Protein AF-A0A0W1AWS8-F1 (afdb_monomer)

Foldseek 3Di:
DVVVVVVVVVVVVVVVVDDPPPDDPQDPVQDADPPKDWPPPDDDPDIDIDFDWDDDFDDDWDWDWDDDPDQWIKIDGVPDIDIAGWDDDDPPTKGAKDKDKDKDQQLVGTDQWIATPRRRIDGPVRDPFDFDADFADDDDPQWAAPDPPDGWDDDTRHRITIGITIDMDDPVVVVVPVPDDDD

Structure (mmCIF, N/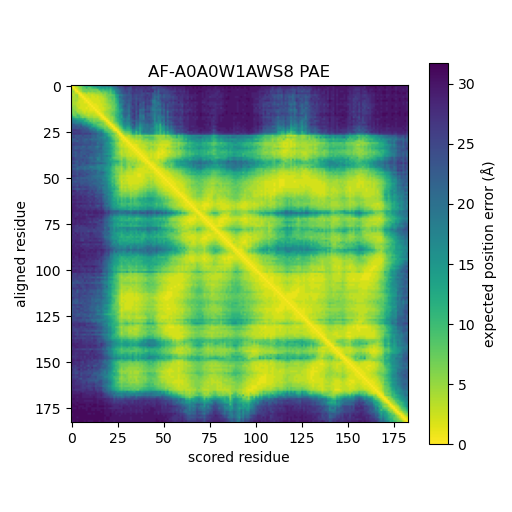CA/C/O backbone):
data_AF-A0A0W1AWS8-F1
#
_entry.id   AF-A0A0W1AWS8-F1
#
loop_
_atom_site.group_PDB
_atom_site.id
_atom_site.type_symbol
_atom_site.label_atom_id
_atom_site.label_alt_id
_atom_site.label_comp_id
_atom_site.label_asy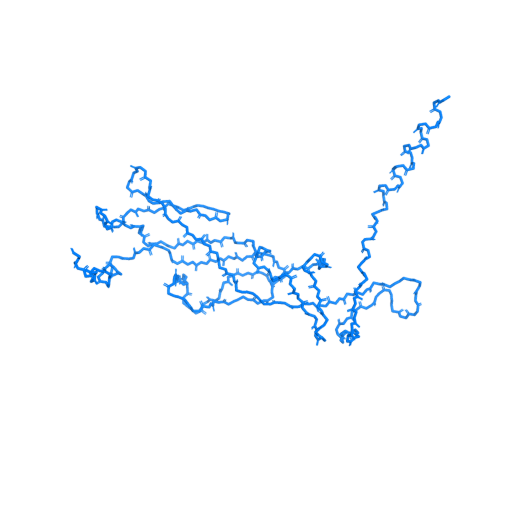m_id
_atom_site.label_entity_id
_atom_site.label_seq_id
_atom_site.pdbx_PDB_ins_code
_atom_site.Cartn_x
_atom_site.Cartn_y
_atom_site.Cartn_z
_atom_site.occupancy
_atom_site.B_iso_or_equiv
_atom_site.auth_seq_id
_atom_site.auth_comp_id
_atom_site.auth_asym_id
_atom_site.auth_atom_id
_atom_site.pdbx_PDB_model_num
ATOM 1 N N . MET A 1 1 ? 20.868 17.040 52.371 1.00 54.91 1 MET A N 1
ATOM 2 C CA . MET A 1 1 ? 20.421 17.297 50.980 1.00 54.91 1 MET A CA 1
ATOM 3 C C . MET A 1 1 ? 20.465 16.068 50.051 1.00 54.91 1 MET A C 1
ATOM 5 O O . MET A 1 1 ? 19.688 16.025 49.113 1.00 54.91 1 MET A O 1
ATOM 9 N N . LYS A 1 2 ? 21.266 15.017 50.320 1.00 55.66 2 LYS A N 1
ATOM 10 C CA . LYS A 1 2 ? 21.398 13.817 49.451 1.00 55.66 2 LYS A CA 1
ATOM 11 C C . LYS A 1 2 ? 20.174 12.877 49.355 1.00 55.66 2 LYS A C 1
ATOM 13 O O . LYS A 1 2 ? 20.070 12.130 48.392 1.00 55.66 2 LYS A O 1
ATOM 18 N N . LYS A 1 3 ? 19.251 12.898 50.328 1.00 56.84 3 LYS A N 1
ATOM 19 C CA . LYS A 1 3 ? 18.100 11.966 50.379 1.00 56.84 3 LYS A CA 1
ATOM 20 C C . LYS A 1 3 ? 16.963 12.323 49.410 1.00 56.84 3 LYS A C 1
ATOM 22 O O . LYS A 1 3 ? 16.175 11.455 49.069 1.00 56.84 3 LYS A O 1
ATOM 27 N N . TRP A 1 4 ? 16.906 13.569 48.940 1.00 61.69 4 TRP A N 1
ATOM 28 C CA . TRP A 1 4 ? 15.856 14.024 48.022 1.00 61.69 4 TRP A CA 1
ATOM 29 C C . TRP A 1 4 ? 16.082 13.549 46.580 1.00 61.69 4 TRP A C 1
ATOM 31 O O . TRP A 1 4 ? 15.122 13.215 45.895 1.00 61.69 4 TRP A O 1
ATOM 41 N N . GLY A 1 5 ? 17.341 13.430 46.140 1.00 70.94 5 GLY A N 1
ATOM 42 C CA . GLY A 1 5 ? 17.661 12.960 44.786 1.00 70.94 5 GLY A CA 1
ATOM 43 C C . GLY A 1 5 ? 17.246 11.507 44.532 1.00 70.94 5 GLY A C 1
ATOM 44 O O . GLY A 1 5 ? 16.784 11.185 43.444 1.00 70.94 5 GLY A O 1
ATOM 45 N N . ILE A 1 6 ? 17.338 10.647 45.553 1.00 75.50 6 ILE A N 1
ATOM 46 C CA . ILE A 1 6 ? 16.939 9.234 45.450 1.00 75.50 6 ILE A CA 1
ATOM 47 C C . ILE A 1 6 ? 15.412 9.110 45.330 1.00 75.50 6 ILE A C 1
ATOM 49 O O . ILE A 1 6 ? 14.931 8.335 44.508 1.00 75.50 6 ILE A O 1
ATOM 53 N N . SER A 1 7 ? 14.647 9.913 46.081 1.00 75.56 7 SER A N 1
ATOM 54 C CA . SER A 1 7 ? 13.183 9.954 45.954 1.00 75.56 7 SER A CA 1
ATOM 55 C C . SER A 1 7 ? 12.733 10.447 44.578 1.00 75.56 7 SER A C 1
ATOM 57 O O . SER A 1 7 ? 11.828 9.857 43.999 1.00 75.56 7 SER A O 1
ATOM 59 N N . PHE A 1 8 ? 13.381 11.476 44.022 1.00 77.88 8 PHE A N 1
ATOM 60 C CA . PHE A 1 8 ? 13.066 11.951 42.670 1.00 77.88 8 PHE A CA 1
ATOM 61 C C . PHE A 1 8 ? 13.372 10.902 41.595 1.00 77.88 8 PHE A C 1
ATOM 63 O O . PHE A 1 8 ? 12.571 10.717 40.681 1.00 77.88 8 PHE A O 1
ATOM 70 N N . LEU A 1 9 ? 14.487 10.176 41.730 1.00 80.06 9 LEU A N 1
ATOM 71 C CA . LEU A 1 9 ? 14.857 9.114 40.794 1.00 80.06 9 LEU A CA 1
ATOM 72 C C . LEU A 1 9 ? 13.867 7.937 40.843 1.00 80.06 9 LEU A C 1
ATOM 74 O O . LEU A 1 9 ? 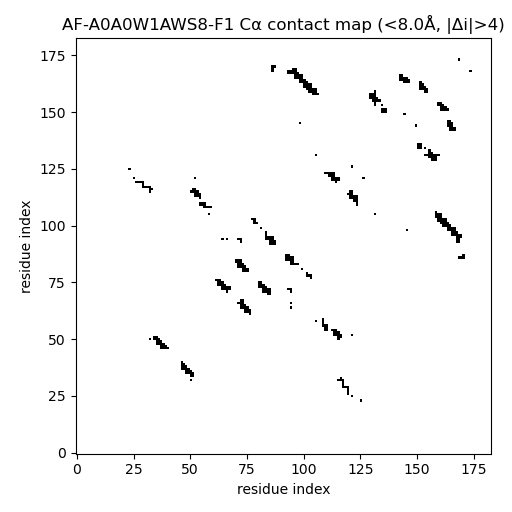13.481 7.422 39.800 1.00 80.06 9 LEU A O 1
ATOM 78 N N . LEU A 1 10 ? 13.412 7.551 42.0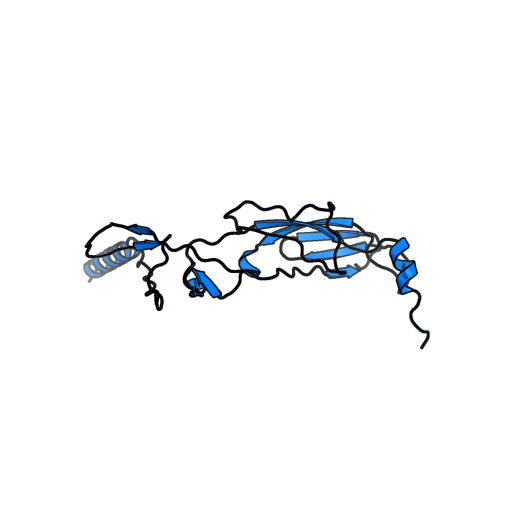40 1.00 78.25 10 LEU A N 1
ATOM 79 C CA . LEU A 1 10 ? 12.397 6.507 42.226 1.00 78.25 10 LEU A CA 1
ATOM 80 C C . LEU A 1 10 ? 11.036 6.903 41.645 1.00 78.25 10 LEU A C 1
ATOM 82 O O . LEU A 1 10 ? 10.389 6.074 41.012 1.00 78.25 10 LEU A O 1
ATOM 86 N N . ILE A 1 11 ? 10.617 8.161 41.809 1.00 79.00 11 ILE A N 1
ATOM 87 C CA . ILE A 1 11 ? 9.366 8.671 41.227 1.00 79.00 11 ILE A CA 1
ATOM 88 C C . ILE A 1 11 ? 9.453 8.699 39.696 1.00 79.00 11 ILE A C 1
ATOM 90 O O . ILE A 1 11 ? 8.525 8.249 39.030 1.00 79.00 11 ILE A O 1
ATOM 94 N N . ALA A 1 12 ? 10.572 9.160 39.131 1.00 76.75 12 ALA A N 1
ATOM 95 C CA . ALA A 1 12 ? 10.780 9.165 37.683 1.00 76.75 12 ALA A CA 1
ATOM 96 C C . ALA A 1 12 ? 10.764 7.744 37.091 1.00 76.75 12 ALA A C 1
ATOM 98 O O . ALA A 1 12 ? 10.164 7.525 36.039 1.00 76.75 12 ALA A O 1
ATOM 99 N N . LEU A 1 13 ? 11.356 6.768 37.793 1.00 76.00 13 LEU A N 1
ATOM 100 C CA . LEU A 1 13 ? 11.313 5.363 37.382 1.00 76.00 13 LEU A CA 1
ATOM 101 C C . LEU A 1 13 ? 9.889 4.796 37.432 1.00 76.00 13 LEU A C 1
ATOM 103 O O . LEU A 1 13 ? 9.501 4.046 36.542 1.00 76.00 13 LEU A O 1
ATOM 107 N N . LEU A 1 14 ? 9.105 5.175 38.448 1.00 72.38 14 LEU A N 1
ATOM 108 C CA . LEU A 1 14 ? 7.716 4.740 38.581 1.00 72.38 14 LEU A CA 1
ATOM 109 C C . LEU A 1 14 ? 6.862 5.274 37.422 1.00 72.38 14 LEU A C 1
ATOM 111 O O . LEU A 1 14 ? 6.110 4.519 36.820 1.00 72.38 14 LEU A O 1
ATOM 115 N N . VAL A 1 15 ? 7.024 6.551 37.061 1.00 65.88 15 VAL A N 1
ATOM 116 C CA . VAL A 1 15 ? 6.294 7.176 35.943 1.00 65.88 15 VAL A CA 1
ATOM 117 C C . VAL A 1 15 ? 6.700 6.570 34.593 1.00 65.88 15 VAL A C 1
ATOM 119 O O . VAL A 1 15 ? 5.850 6.406 33.726 1.00 65.88 15 VAL A O 1
ATOM 122 N N . ALA A 1 16 ? 7.963 6.165 34.419 1.00 66.94 16 ALA A N 1
ATOM 123 C CA . ALA A 1 16 ? 8.430 5.513 33.192 1.00 66.94 16 ALA A CA 1
ATOM 124 C C . ALA A 1 16 ? 7.858 4.095 32.984 1.00 66.94 16 ALA A C 1
ATOM 126 O O . ALA A 1 16 ? 7.805 3.624 31.849 1.00 66.94 16 ALA A O 1
ATOM 127 N N . GLN A 1 17 ? 7.431 3.409 34.053 1.00 71.06 17 GLN A N 1
ATOM 128 C CA . GLN A 1 17 ? 6.851 2.060 33.964 1.00 71.06 17 GLN A CA 1
ATOM 129 C C . GLN A 1 17 ? 5.340 2.041 33.722 1.00 71.06 17 GLN A C 1
ATOM 131 O O . GLN A 1 17 ? 4.803 0.998 33.348 1.00 71.06 17 GLN A O 1
ATOM 136 N N . PHE A 1 18 ? 4.655 3.174 33.884 1.00 60.81 18 PHE A N 1
ATOM 137 C CA . PHE A 1 18 ? 3.249 3.312 33.522 1.00 60.81 18 PHE A CA 1
ATOM 138 C C . PHE A 1 18 ? 3.153 4.102 32.216 1.00 60.81 18 PHE A C 1
ATOM 140 O O . PHE A 1 18 ? 3.110 5.333 32.265 1.00 60.81 18 PHE A O 1
ATOM 147 N N . PRO A 1 19 ? 3.131 3.441 31.039 1.00 57.25 19 PRO A N 1
ATOM 148 C CA . PRO A 1 19 ? 2.859 4.144 29.795 1.00 57.25 19 PRO A CA 1
ATOM 149 C C . PRO A 1 19 ? 1.537 4.888 29.964 1.00 57.25 19 PRO A C 1
ATOM 151 O O . PRO A 1 19 ? 0.510 4.286 30.284 1.00 57.25 19 PRO A O 1
ATOM 154 N N . VAL A 1 20 ? 1.580 6.211 29.812 1.00 52.34 20 VAL A N 1
ATOM 155 C CA . VAL A 1 20 ? 0.383 7.044 29.860 1.00 52.34 20 VAL A CA 1
ATOM 156 C C . VAL A 1 20 ? -0.506 6.555 28.725 1.00 52.34 20 VAL A C 1
ATOM 158 O O . VAL A 1 20 ? -0.172 6.726 27.553 1.00 52.34 20 VAL A O 1
ATOM 161 N N . SER A 1 21 ? -1.589 5.858 29.063 1.00 49.50 21 SER A N 1
ATOM 162 C CA . SER A 1 21 ? -2.553 5.380 28.080 1.00 49.50 21 SER A CA 1
ATOM 163 C C . SER A 1 21 ? -3.020 6.580 27.261 1.00 49.50 21 SER A C 1
ATOM 165 O O . SER A 1 21 ? -3.609 7.508 27.812 1.00 49.50 21 SER A O 1
ATOM 167 N N . SER A 1 22 ? -2.746 6.595 25.956 1.00 47.84 22 SER A N 1
ATOM 168 C CA . SER A 1 22 ? -3.370 7.574 25.075 1.00 47.84 22 SER A CA 1
ATOM 169 C C . SER A 1 22 ? -4.858 7.232 24.985 1.00 47.84 22 SER A C 1
ATOM 171 O O . SER A 1 22 ? -5.259 6.192 24.448 1.00 47.84 22 SER A O 1
ATOM 173 N N . TYR A 1 23 ? -5.680 8.077 25.601 1.00 45.81 23 TYR A N 1
ATOM 174 C CA . TYR A 1 23 ? -7.130 8.012 25.494 1.00 45.81 23 TYR A CA 1
ATOM 175 C C . TYR A 1 23 ? -7.535 8.837 24.276 1.00 45.81 23 TYR A C 1
ATOM 177 O O . TYR A 1 23 ? -7.368 10.054 24.269 1.00 45.81 23 TYR A O 1
ATOM 185 N N . ALA A 1 24 ? -8.056 8.179 23.245 1.00 46.84 24 ALA A N 1
ATOM 186 C CA . ALA A 1 24 ? -8.805 8.865 22.203 1.00 46.84 24 ALA A CA 1
ATOM 187 C C . ALA A 1 24 ? -10.264 8.947 22.668 1.00 46.84 24 ALA A C 1
ATOM 189 O O . ALA A 1 24 ? -10.893 7.917 22.925 1.00 46.84 24 ALA A O 1
ATOM 190 N N . ILE A 1 25 ? -10.799 10.160 22.812 1.00 51.06 25 ILE A N 1
ATOM 191 C CA . ILE A 1 25 ? -12.240 10.371 22.982 1.00 51.06 25 ILE A CA 1
ATOM 192 C C . ILE A 1 25 ? -12.839 10.282 21.578 1.00 51.06 25 ILE A C 1
ATOM 194 O O . ILE A 1 25 ? -12.932 11.281 20.874 1.00 51.06 25 ILE A O 1
ATOM 198 N N . GLY A 1 26 ? -13.176 9.069 21.137 1.00 54.25 26 GLY A N 1
ATOM 199 C CA . GLY A 1 26 ? -13.838 8.876 19.848 1.00 54.25 26 GLY A CA 1
ATOM 200 C C . GLY A 1 26 ? -15.23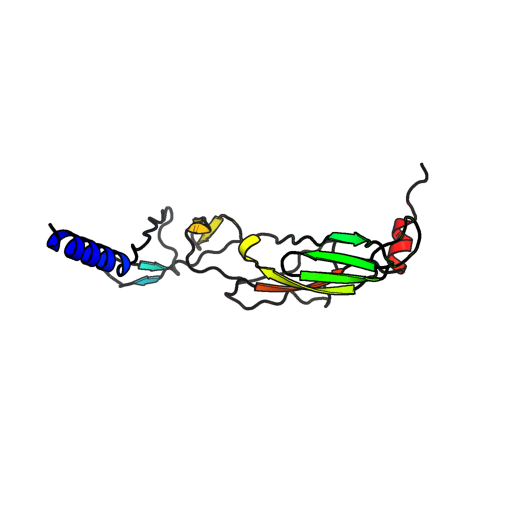2 9.505 19.867 1.00 54.25 26 GLY A C 1
ATOM 201 O O . GLY A 1 26 ? -16.057 9.163 20.719 1.00 54.25 26 GLY A O 1
ATOM 202 N N . PHE A 1 27 ? -15.508 10.422 18.940 1.00 64.88 27 PHE A N 1
ATOM 203 C CA . PHE A 1 27 ? -16.831 11.020 18.764 1.00 64.88 27 PHE A CA 1
ATOM 204 C C . PHE A 1 27 ? -17.710 10.071 17.931 1.00 64.88 27 PHE A C 1
ATOM 206 O O . PHE A 1 27 ? -17.766 10.153 16.709 1.00 64.88 27 PHE A O 1
ATOM 213 N N . PHE A 1 28 ? -18.415 9.146 18.588 1.00 76.94 28 PHE A N 1
ATOM 214 C CA . PHE A 1 28 ? -19.355 8.230 17.922 1.00 76.94 28 PHE A CA 1
ATOM 215 C C . PHE A 1 28 ? -20.699 8.913 17.666 1.00 76.94 28 PHE A C 1
ATOM 217 O O . PHE A 1 28 ? -21.703 8.601 18.311 1.00 76.94 28 PHE A O 1
ATOM 224 N N . LYS A 1 29 ? -20.722 9.867 16.732 1.00 79.00 29 LYS A N 1
ATOM 225 C CA . LYS A 1 29 ? -21.928 10.635 16.386 1.00 79.00 29 LYS A CA 1
ATOM 226 C C . LYS A 1 29 ? -23.105 9.731 15.998 1.00 79.00 29 LYS A C 1
ATOM 228 O O . LYS A 1 29 ? -24.245 10.048 16.328 1.00 79.00 29 LYS A O 1
ATOM 233 N N . TYR A 1 30 ? -22.833 8.600 15.348 1.00 82.81 30 TYR A N 1
ATOM 234 C CA . TYR A 1 30 ? -23.849 7.643 14.888 1.00 82.81 30 TYR A CA 1
ATOM 235 C C . TYR A 1 30 ? -23.961 6.399 15.796 1.00 82.81 30 TYR A C 1
ATOM 237 O O . TYR A 1 30 ? -24.596 5.392 15.458 1.00 82.81 30 TYR A O 1
ATOM 245 N N . GLY A 1 31 ? -23.373 6.472 16.994 1.00 85.25 31 GLY A N 1
ATOM 246 C CA . GLY A 1 31 ? -23.279 5.367 17.944 1.00 85.25 31 GLY A CA 1
ATOM 247 C C . GLY A 1 31 ? -22.269 4.300 17.518 1.00 85.25 31 GLY A C 1
ATOM 248 O O . GLY A 1 31 ? -21.625 4.405 16.476 1.00 85.25 31 GLY A O 1
ATOM 249 N N . TYR A 1 32 ? -22.136 3.252 18.333 1.00 87.81 32 TYR A N 1
ATOM 250 C CA . TYR A 1 32 ? -21.154 2.196 18.081 1.00 87.81 32 TYR A CA 1
ATOM 251 C C . TYR A 1 32 ? -21.542 1.322 16.887 1.00 87.81 32 TYR A C 1
ATOM 253 O O . TYR A 1 32 ? -22.727 0.980 16.751 1.00 87.81 32 TYR A O 1
ATOM 261 N N . PRO A 1 33 ? -20.580 0.950 16.032 1.00 90.44 33 PRO A N 1
ATOM 262 C CA . PRO A 1 33 ? -20.832 0.018 14.948 1.00 90.44 33 PRO A CA 1
ATOM 263 C C . PRO A 1 33 ? -21.110 -1.394 15.500 1.00 90.44 33 PRO A C 1
ATOM 265 O O . PRO A 1 33 ? -20.658 -1.730 16.598 1.00 90.44 33 PRO A O 1
ATOM 268 N N . PRO A 1 34 ? -21.894 -2.223 14.787 1.00 88.06 34 PRO A N 1
ATOM 269 C CA . PRO A 1 34 ? -22.320 -3.543 15.265 1.00 88.06 34 PRO A CA 1
ATOM 270 C C . PRO A 1 34 ? -21.161 -4.526 15.482 1.00 88.06 34 PRO A C 1
ATOM 272 O O . PRO A 1 34 ? -21.290 -5.459 16.268 1.00 88.06 34 PRO A O 1
ATOM 275 N N . ASP A 1 35 ? -20.035 -4.319 14.805 1.00 88.69 35 ASP A N 1
ATOM 276 C CA . ASP A 1 35 ? -18.811 -5.109 14.920 1.00 88.69 35 ASP A CA 1
ATOM 277 C C . ASP A 1 35 ? -17.830 -4.569 15.976 1.00 88.69 35 ASP A C 1
ATOM 279 O O . ASP A 1 35 ? -16.725 -5.093 16.129 1.00 88.69 35 ASP A O 1
ATOM 283 N N . ALA A 1 36 ? -18.222 -3.541 16.737 1.00 89.81 36 ALA A N 1
ATOM 284 C CA . ALA A 1 36 ? -17.402 -3.020 17.817 1.00 89.81 36 ALA A CA 1
ATOM 285 C C . ALA A 1 36 ? -17.286 -4.010 18.984 1.00 89.81 36 ALA A C 1
ATOM 287 O O . ALA A 1 36 ? -18.272 -4.577 19.458 1.00 89.81 36 ALA A O 1
ATOM 288 N N . VAL A 1 37 ? -16.075 -4.153 19.519 1.00 91.25 37 VAL A N 1
ATOM 289 C CA . VAL A 1 37 ? -15.796 -5.002 20.681 1.00 91.25 37 VAL A CA 1
ATOM 290 C C . VAL A 1 37 ? -15.452 -4.131 21.878 1.00 91.25 37 VAL A C 1
ATOM 292 O O . VAL A 1 37 ? -14.472 -3.388 21.855 1.00 91.25 37 VAL A O 1
ATOM 295 N N . VAL A 1 38 ? -16.240 -4.252 22.946 1.00 88.75 38 VAL A N 1
ATOM 296 C CA . VAL A 1 38 ? -16.005 -3.562 24.221 1.00 88.75 38 VAL A CA 1
ATOM 297 C C . VAL A 1 38 ? -15.397 -4.530 25.229 1.00 88.75 38 VAL A C 1
ATOM 299 O O . VAL A 1 38 ? -15.863 -5.660 25.379 1.00 88.75 38 VAL A O 1
ATOM 302 N N . THR A 1 39 ? -14.346 -4.111 25.931 1.00 90.44 39 THR A N 1
ATOM 303 C CA . THR A 1 39 ? -13.682 -4.923 26.959 1.00 90.44 39 THR A CA 1
ATOM 304 C C . 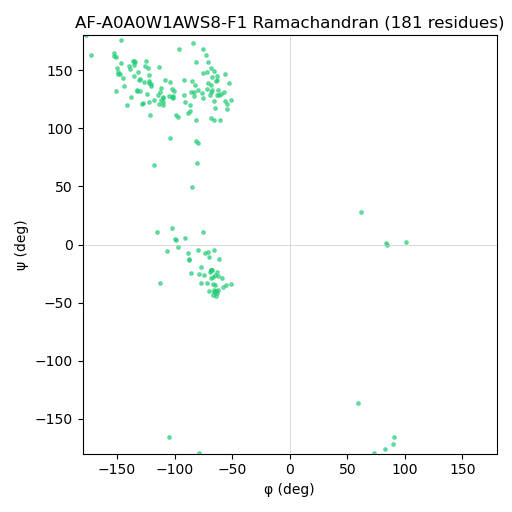THR A 1 39 ? -13.334 -4.082 28.194 1.00 90.44 39 THR A C 1
ATOM 306 O O . THR A 1 39 ? -12.648 -3.070 28.042 1.00 90.44 39 THR A O 1
ATOM 309 N N . PRO A 1 40 ? -13.732 -4.493 29.413 1.00 90.62 40 PRO A N 1
ATOM 310 C CA . PRO A 1 40 ? -14.634 -5.610 29.717 1.00 90.62 40 PRO A CA 1
ATOM 311 C C . PRO A 1 40 ? -16.090 -5.304 29.317 1.00 90.62 40 PRO A C 1
ATOM 313 O O . PRO A 1 40 ? -16.483 -4.143 29.190 1.00 90.62 40 PRO A O 1
ATOM 316 N N . GLN A 1 41 ? -16.888 -6.355 29.106 1.00 85.69 41 GLN A N 1
ATOM 317 C CA . GLN A 1 41 ? -18.327 -6.218 28.864 1.00 85.69 41 GLN A CA 1
ATOM 318 C C . GLN A 1 41 ? -19.064 -5.806 30.147 1.00 85.69 41 GLN A C 1
ATOM 320 O O . GLN A 1 41 ? -18.684 -6.210 31.245 1.00 85.69 41 GLN A O 1
ATOM 325 N N . GLY A 1 42 ? -20.151 -5.047 29.993 1.00 82.94 42 GLY A N 1
ATOM 326 C CA . GLY A 1 42 ? -20.978 -4.574 31.106 1.00 82.94 42 GLY A CA 1
ATOM 327 C C . GLY A 1 42 ? -20.435 -3.315 31.795 1.00 82.94 42 GLY A C 1
ATOM 328 O O . GLY A 1 42 ? -19.459 -2.729 31.333 1.00 82.94 42 GLY A O 1
ATOM 329 N N . PRO A 1 43 ? -21.083 -2.855 32.877 1.00 84.56 43 PRO A N 1
ATOM 330 C CA . PRO A 1 43 ? -20.662 -1.658 33.594 1.00 84.56 43 PRO A CA 1
ATOM 331 C C . PRO A 1 43 ? -19.286 -1.869 34.227 1.00 84.56 43 PRO A C 1
ATOM 333 O O . PRO A 1 43 ? -19.116 -2.717 35.101 1.00 84.56 43 PRO A O 1
ATOM 336 N N . ALA A 1 44 ? -18.306 -1.082 33.799 1.00 88.56 44 ALA A N 1
ATOM 337 C CA . ALA A 1 44 ? -16.968 -1.085 34.366 1.00 88.56 44 ALA A CA 1
ATOM 338 C C . ALA A 1 44 ? -16.456 0.354 34.498 1.00 88.56 44 ALA A C 1
ATOM 340 O O . ALA A 1 44 ? -16.828 1.199 33.683 1.00 88.56 44 ALA A O 1
ATOM 341 N N . PRO A 1 45 ? -15.579 0.648 35.477 1.00 84.94 45 PRO A N 1
ATOM 342 C CA . PRO A 1 45 ? -15.014 1.989 35.642 1.00 84.94 45 PRO A CA 1
ATOM 343 C C . PRO A 1 45 ? -14.246 2.484 34.410 1.00 84.94 45 PRO A C 1
ATOM 345 O O . PRO A 1 45 ? -14.169 3.684 34.173 1.00 84.94 45 PRO A O 1
ATOM 348 N N . MET A 1 46 ? -13.672 1.562 33.630 1.00 84.94 46 MET A N 1
ATOM 349 C CA . MET A 1 46 ? -12.970 1.854 32.386 1.00 84.94 46 MET A CA 1
ATOM 350 C C . MET A 1 46 ? -13.223 0.735 31.376 1.00 84.94 46 MET A C 1
ATOM 352 O O . MET A 1 46 ? -13.160 -0.445 31.723 1.00 84.94 46 MET A O 1
ATOM 356 N N . GLN A 1 47 ? -13.486 1.111 30.125 1.00 84.94 47 GLN A N 1
ATOM 357 C CA . GLN A 1 47 ? -13.718 0.184 29.022 1.00 84.94 47 GLN A CA 1
ATOM 358 C C . GLN A 1 47 ? -12.856 0.564 27.822 1.00 84.94 47 GLN A C 1
ATOM 360 O O . GLN A 1 47 ? -12.645 1.737 27.528 1.00 84.94 47 GLN A O 1
ATOM 365 N N . THR A 1 48 ? -12.359 -0.449 27.121 1.00 86.38 48 THR A N 1
ATOM 366 C CA . THR A 1 48 ? -11.676 -0.303 25.838 1.00 86.38 48 THR A CA 1
ATOM 367 C C . THR A 1 48 ? -12.637 -0.692 24.730 1.00 86.38 48 THR A C 1
ATOM 369 O O . THR A 1 48 ? -13.185 -1.792 24.751 1.00 86.38 48 THR A O 1
ATOM 372 N N . LEU A 1 49 ? -12.808 0.194 23.755 1.00 86.31 49 LEU A N 1
ATOM 373 C CA . LEU A 1 49 ? -13.569 -0.056 22.540 1.00 86.31 49 LEU A CA 1
ATOM 374 C C . LEU A 1 49 ? -12.596 -0.347 21.390 1.00 86.31 49 LEU A C 1
ATOM 376 O O . LEU A 1 49 ? -11.669 0.425 21.147 1.00 86.31 49 LEU A O 1
ATOM 380 N N . LYS A 1 50 ? -12.805 -1.456 20.684 1.00 90.56 50 LYS A N 1
ATOM 381 C CA . LYS A 1 50 ? -12.126 -1.783 19.428 1.00 90.56 50 LYS A CA 1
ATOM 382 C C . LYS A 1 50 ? -13.137 -1.682 18.296 1.00 90.56 50 LYS A C 1
ATOM 384 O O . LYS A 1 50 ? -14.181 -2.323 18.360 1.00 90.56 50 LYS A O 1
ATOM 389 N N . VAL A 1 51 ? -12.811 -0.898 17.278 1.00 90.94 51 VAL A N 1
ATOM 390 C CA . VAL A 1 51 ? -13.650 -0.677 16.096 1.00 90.94 51 VAL A CA 1
ATOM 391 C C . VAL A 1 51 ? -12.825 -0.969 14.858 1.00 90.94 51 VAL A C 1
ATOM 393 O O . VAL A 1 51 ? -11.643 -0.621 14.806 1.00 90.94 51 VAL A O 1
ATOM 396 N N . LYS A 1 52 ? -13.442 -1.622 13.874 1.00 92.38 52 LYS A N 1
ATOM 397 C CA . LYS A 1 52 ? -12.859 -1.774 12.548 1.00 92.38 52 LYS A CA 1
ATOM 398 C C . LYS A 1 52 ? -13.217 -0.550 11.715 1.00 92.38 52 LYS A C 1
ATOM 400 O O . LYS A 1 52 ? -14.378 -0.162 11.644 1.00 92.38 52 LYS A O 1
ATOM 405 N N . VAL A 1 53 ? -12.211 0.018 11.069 1.00 93.19 53 VAL A N 1
ATOM 406 C CA . VAL A 1 53 ? -12.365 1.138 10.142 1.00 93.19 53 VAL A CA 1
ATOM 407 C C . VAL A 1 53 ? -11.792 0.751 8.790 1.00 93.19 53 VAL A C 1
ATOM 409 O O . VAL A 1 53 ? -10.899 -0.096 8.700 1.00 93.19 53 VAL A O 1
ATOM 412 N N . THR A 1 54 ? -12.323 1.348 7.734 1.00 94.69 54 THR A N 1
ATOM 413 C CA . THR A 1 54 ? -11.904 1.111 6.357 1.00 94.69 54 THR A CA 1
ATOM 414 C C . THR A 1 54 ? -11.770 2.429 5.615 1.00 94.69 54 THR A C 1
ATOM 416 O O . THR A 1 54 ? -12.544 3.358 5.824 1.00 94.69 54 THR A O 1
ATOM 419 N N . GLY A 1 55 ? -10.793 2.495 4.722 1.00 94.00 55 GLY A N 1
ATOM 420 C CA . GLY A 1 55 ? -10.626 3.596 3.788 1.00 94.00 55 GLY A CA 1
ATOM 421 C C . GLY A 1 55 ? -10.046 3.073 2.483 1.00 94.00 55 GLY A C 1
ATOM 422 O O . GLY A 1 55 ? -9.412 2.016 2.454 1.00 94.00 55 GLY A O 1
ATOM 423 N N . LYS A 1 56 ? -10.274 3.811 1.398 1.00 94.38 56 LYS A N 1
ATOM 424 C CA . LYS A 1 56 ? -9.766 3.486 0.066 1.00 94.38 56 LYS A CA 1
ATOM 425 C C . LYS A 1 56 ? -9.083 4.713 -0.521 1.00 94.38 56 LYS A C 1
ATOM 427 O O . LYS A 1 56 ? -9.645 5.802 -0.497 1.00 94.38 56 LYS A O 1
ATOM 432 N N . LYS A 1 57 ? -7.885 4.523 -1.064 1.00 93.19 57 LYS A N 1
ATOM 433 C CA . LYS A 1 57 ? -7.127 5.546 -1.785 1.00 93.19 57 LYS A CA 1
ATOM 434 C C . LYS A 1 57 ? -6.317 4.875 -2.885 1.00 93.19 57 LYS A C 1
ATOM 436 O O . LYS A 1 57 ? -5.893 3.732 -2.729 1.00 93.19 57 LYS A O 1
ATOM 441 N N . GLU A 1 58 ? -6.146 5.573 -3.997 1.00 92.12 58 GLU A N 1
ATOM 442 C CA . GLU A 1 58 ? -5.288 5.118 -5.088 1.00 92.12 58 GLU A CA 1
ATOM 443 C C . GLU A 1 58 ? -3.823 5.347 -4.708 1.00 92.12 58 GLU A C 1
ATOM 445 O O . GLU A 1 58 ? -3.450 6.434 -4.258 1.00 92.12 58 GLU A O 1
ATOM 450 N N . ALA A 1 59 ? -2.993 4.317 -4.866 1.00 88.94 59 ALA A N 1
ATOM 451 C CA . ALA A 1 59 ? -1.556 4.431 -4.675 1.00 88.94 59 ALA A CA 1
ATOM 452 C C . ALA A 1 59 ? -0.897 4.786 -6.011 1.00 88.94 59 ALA A C 1
ATOM 454 O O . ALA A 1 59 ? -1.039 4.053 -6.987 1.00 88.94 59 ALA A O 1
ATOM 455 N N . THR A 1 60 ? -0.168 5.902 -6.048 1.00 86.50 60 THR A N 1
ATOM 456 C CA . THR A 1 60 ? 0.524 6.396 -7.248 1.00 86.50 60 THR A CA 1
ATOM 457 C C . THR A 1 60 ? 2.038 6.437 -7.015 1.00 86.50 60 THR A C 1
ATOM 459 O O . THR A 1 60 ? 2.608 7.526 -6.888 1.00 86.50 60 THR A O 1
ATOM 462 N N . PRO A 1 61 ? 2.705 5.274 -6.890 1.00 82.88 61 PRO A N 1
ATOM 463 C CA . PRO A 1 61 ? 4.157 5.236 -6.785 1.00 82.88 61 PRO A CA 1
ATOM 464 C C . PRO A 1 61 ? 4.791 5.773 -8.073 1.00 82.88 61 PRO A C 1
ATOM 466 O O . PRO A 1 61 ? 4.314 5.503 -9.176 1.00 82.88 61 PRO A O 1
ATOM 469 N N . MET A 1 62 ? 5.872 6.539 -7.934 1.00 78.50 62 MET A N 1
ATOM 470 C CA . MET A 1 62 ? 6.581 7.148 -9.059 1.00 78.50 62 MET A CA 1
ATOM 471 C C . MET A 1 62 ? 7.961 6.518 -9.230 1.00 78.50 62 MET A C 1
ATOM 473 O O . MET A 1 62 ? 8.710 6.369 -8.266 1.00 78.50 62 MET A O 1
ATOM 477 N N . ILE A 1 63 ? 8.304 6.198 -10.478 1.00 78.50 63 ILE A N 1
ATOM 478 C CA . ILE A 1 63 ? 9.612 5.674 -10.871 1.00 78.50 63 ILE A CA 1
ATOM 479 C C . ILE A 1 63 ? 10.180 6.618 -11.921 1.00 78.50 63 ILE A C 1
ATOM 481 O O . ILE A 1 63 ? 9.554 6.853 -12.954 1.00 78.50 63 ILE A O 1
ATOM 485 N N . ILE A 1 64 ? 11.361 7.167 -11.650 1.00 82.00 64 ILE A N 1
ATOM 486 C CA . ILE A 1 64 ? 12.043 8.083 -12.565 1.00 82.00 64 ILE A CA 1
ATOM 487 C C . ILE A 1 64 ? 13.292 7.393 -13.094 1.00 82.00 64 ILE A C 1
ATOM 489 O O . ILE A 1 64 ? 14.148 6.981 -12.312 1.00 82.00 64 ILE A O 1
ATOM 493 N N . TRP A 1 65 ? 13.395 7.313 -14.420 1.00 84.75 65 TRP A N 1
ATOM 494 C CA . TRP A 1 65 ? 14.585 6.859 -15.129 1.00 84.75 65 TRP A CA 1
ATOM 495 C C . TRP A 1 65 ? 15.480 8.045 -15.479 1.00 84.75 65 TRP A C 1
ATOM 497 O O . TRP A 1 65 ? 15.028 9.016 -16.081 1.00 84.75 65 TRP A O 1
ATOM 507 N N . VAL A 1 66 ? 16.759 7.945 -15.127 1.00 88.00 66 VAL A N 1
ATOM 508 C CA . VAL A 1 66 ? 17.778 8.951 -15.441 1.00 88.00 66 VAL A CA 1
ATOM 509 C C . VAL A 1 66 ? 18.919 8.281 -16.192 1.00 88.00 66 VAL A C 1
ATOM 511 O O . VAL A 1 66 ? 19.434 7.253 -15.748 1.00 88.00 66 VAL A O 1
ATOM 514 N N . GLN A 1 67 ? 19.316 8.854 -17.326 1.00 87.06 67 GLN A N 1
ATOM 515 C CA . GLN A 1 67 ? 20.488 8.390 -18.056 1.00 87.06 67 GLN A CA 1
ATOM 516 C C . GLN A 1 67 ? 21.752 8.710 -17.251 1.00 87.06 67 GLN A C 1
ATOM 518 O O . GLN A 1 67 ? 21.924 9.818 -16.748 1.00 87.06 67 GLN A O 1
ATOM 523 N N . THR A 1 68 ? 22.618 7.718 -17.100 1.00 87.38 68 THR A N 1
ATOM 524 C CA . THR A 1 68 ? 23.926 7.883 -16.457 1.00 87.38 68 THR A CA 1
ATOM 525 C C . THR A 1 68 ? 24.958 8.411 -17.456 1.00 87.38 68 THR A C 1
ATOM 527 O O . THR A 1 68 ? 24.693 8.459 -18.652 1.00 87.38 68 THR A O 1
ATOM 530 N N . ASP A 1 69 ? 26.164 8.747 -16.992 1.00 80.50 69 ASP A N 1
ATOM 531 C CA . ASP A 1 69 ? 27.269 9.167 -17.876 1.00 80.50 69 ASP A CA 1
ATOM 532 C C . ASP A 1 69 ? 27.698 8.070 -18.882 1.00 80.50 69 ASP A C 1
ATOM 534 O O . ASP A 1 69 ? 28.456 8.333 -19.814 1.00 80.50 69 ASP A O 1
ATOM 538 N N . GLY A 1 70 ? 27.234 6.828 -18.692 1.00 79.50 70 GLY A N 1
ATOM 539 C CA . GLY A 1 70 ? 27.461 5.692 -19.585 1.00 79.50 70 GLY A CA 1
ATOM 540 C C . GLY A 1 70 ? 26.238 5.316 -20.439 1.00 79.50 70 GLY A C 1
ATOM 541 O O . GLY A 1 70 ? 25.260 6.056 -20.519 1.00 79.50 70 GLY A O 1
ATOM 542 N N . PRO A 1 71 ? 26.240 4.124 -21.062 1.00 83.69 71 PRO A N 1
ATOM 543 C CA . PRO A 1 71 ? 25.138 3.665 -21.912 1.00 83.69 71 PRO A CA 1
ATOM 544 C C . PRO A 1 71 ? 23.903 3.204 -21.119 1.00 83.69 71 PRO A C 1
ATOM 546 O O . PRO A 1 71 ? 23.000 2.599 -21.694 1.00 83.69 71 PRO A O 1
ATOM 549 N N . ASN A 1 72 ? 23.848 3.465 -19.813 1.00 89.25 72 ASN A N 1
ATOM 550 C CA . ASN A 1 72 ? 22.865 2.878 -18.914 1.00 89.25 72 ASN A CA 1
ATOM 551 C C . ASN A 1 72 ? 21.906 3.927 -18.368 1.00 89.25 72 ASN A C 1
ATOM 553 O O . ASN A 1 72 ? 22.261 5.089 -18.154 1.00 89.25 72 ASN A O 1
ATOM 557 N N . TRP A 1 73 ? 20.713 3.465 -18.040 1.00 90.62 73 TRP A N 1
ATOM 558 C CA . TRP A 1 73 ? 19.691 4.204 -17.331 1.00 90.62 73 TRP A CA 1
ATOM 559 C C . TRP A 1 73 ? 19.562 3.656 -15.922 1.00 90.62 73 TRP A C 1
ATOM 561 O O . TRP A 1 73 ? 19.634 2.447 -15.704 1.00 90.62 73 TRP A O 1
ATOM 571 N N . LYS A 1 74 ? 19.348 4.547 -14.961 1.00 89.81 74 LYS A N 1
ATOM 572 C CA . LYS A 1 74 ? 19.101 4.190 -13.570 1.00 89.81 74 LYS A CA 1
ATOM 573 C C . LYS A 1 74 ? 17.716 4.660 -13.149 1.00 89.81 74 LYS A C 1
ATOM 575 O O . LYS A 1 74 ? 17.414 5.848 -13.244 1.00 89.81 74 LYS A O 1
ATOM 580 N N . ALA A 1 75 ? 16.902 3.736 -12.655 1.00 86.56 75 ALA A N 1
ATOM 581 C CA . ALA A 1 75 ? 15.660 4.030 -11.960 1.00 86.56 75 ALA A CA 1
ATOM 582 C C . ALA A 1 75 ? 15.918 4.124 -10.462 1.00 86.56 75 ALA A C 1
ATOM 584 O O . ALA A 1 75 ? 16.689 3.340 -9.911 1.00 86.56 75 ALA A O 1
ATOM 585 N N . THR A 1 76 ? 15.252 5.061 -9.795 1.00 83.69 76 THR A N 1
ATOM 586 C CA . THR A 1 76 ? 15.214 5.121 -8.327 1.00 83.69 76 THR A CA 1
ATOM 587 C C . THR A 1 76 ? 13.772 5.271 -7.869 1.00 83.69 76 THR A C 1
ATOM 589 O O . THR A 1 76 ? 12.989 5.984 -8.500 1.00 83.69 76 THR A O 1
ATOM 592 N N . TRP A 1 77 ? 13.432 4.593 -6.779 1.00 81.62 77 TRP A N 1
ATOM 593 C CA . TRP A 1 77 ? 12.130 4.666 -6.125 1.00 81.62 77 TRP A CA 1
ATOM 594 C C . TRP A 1 77 ? 12.298 4.491 -4.612 1.00 81.62 77 TRP A C 1
ATOM 596 O O . TRP A 1 77 ? 13.398 4.250 -4.104 1.00 81.62 77 TRP A O 1
ATOM 606 N N . GLU A 1 78 ? 11.198 4.616 -3.877 1.00 74.00 78 GLU A N 1
ATOM 607 C CA . GLU A 1 78 ? 11.184 4.380 -2.437 1.00 74.00 78 GLU A CA 1
ATOM 608 C C . GLU A 1 78 ? 11.477 2.904 -2.126 1.00 74.00 78 GLU A C 1
ATOM 610 O O . GLU A 1 78 ? 10.653 2.029 -2.372 1.00 74.00 78 GLU A O 1
ATOM 615 N N . GLY A 1 79 ? 12.676 2.627 -1.609 1.00 73.06 79 GLY A N 1
ATOM 616 C CA . GLY A 1 79 ? 13.101 1.276 -1.231 1.00 73.06 79 GLY A CA 1
ATOM 617 C C . GLY A 1 79 ? 14.018 0.567 -2.231 1.00 73.06 79 GLY A C 1
ATOM 618 O O . GLY A 1 79 ? 14.407 -0.568 -1.965 1.00 73.06 79 GLY A O 1
ATOM 619 N N . GLY A 1 80 ? 14.417 1.198 -3.346 1.00 81.44 80 GLY A N 1
ATOM 620 C CA . GLY A 1 80 ? 15.336 0.547 -4.283 1.00 81.44 80 GLY A CA 1
ATOM 621 C C . GLY A 1 80 ? 15.786 1.369 -5.490 1.00 81.44 80 GLY A C 1
ATOM 622 O O . GLY A 1 80 ? 15.426 2.532 -5.680 1.00 81.44 80 GLY A O 1
ATOM 623 N N . SER A 1 81 ? 16.622 0.736 -6.310 1.00 86.50 81 SER A N 1
ATOM 624 C CA . SER A 1 81 ? 17.067 1.264 -7.598 1.00 86.50 81 SER A CA 1
ATOM 625 C C . SER A 1 81 ? 17.338 0.130 -8.575 1.00 86.50 81 SER A C 1
ATOM 627 O O . SER A 1 81 ? 17.847 -0.906 -8.155 1.00 86.50 81 SER A O 1
ATOM 629 N N . GLU A 1 82 ? 17.112 0.373 -9.863 1.00 86.50 82 GLU A N 1
ATOM 630 C CA . GLU A 1 82 ? 17.381 -0.580 -10.943 1.00 86.50 82 GLU A CA 1
ATOM 631 C C . GLU A 1 82 ? 18.268 0.066 -12.002 1.00 86.50 82 GLU A C 1
ATOM 633 O O . GLU A 1 82 ? 18.236 1.284 -12.189 1.00 86.50 82 GLU A O 1
ATOM 638 N N . ILE A 1 83 ? 19.035 -0.750 -12.723 1.00 88.25 83 ILE A N 1
ATOM 639 C CA . ILE A 1 83 ? 19.801 -0.317 -13.893 1.00 88.25 83 ILE A CA 1
ATOM 640 C C . ILE A 1 83 ? 19.336 -1.116 -15.110 1.00 88.25 83 ILE A C 1
ATOM 642 O O . ILE A 1 83 ? 19.132 -2.334 -15.037 1.00 88.25 83 ILE A O 1
ATOM 646 N N . THR A 1 84 ? 19.167 -0.421 -16.228 1.00 88.94 84 THR A N 1
ATOM 647 C CA . THR A 1 84 ? 18.872 -1.015 -17.532 1.00 88.94 84 THR A CA 1
ATOM 648 C C . THR A 1 84 ? 19.736 -0.364 -18.603 1.00 88.94 84 THR A C 1
ATOM 650 O O . THR A 1 84 ? 20.235 0.749 -18.417 1.00 88.94 84 THR A O 1
ATOM 653 N N . ASP A 1 85 ? 19.933 -1.062 -19.711 1.00 89.25 85 ASP A N 1
ATOM 654 C CA . ASP A 1 85 ? 20.687 -0.543 -20.847 1.00 89.25 85 ASP A CA 1
ATOM 655 C C . ASP A 1 85 ? 19.852 0.479 -21.634 1.00 89.25 85 ASP A C 1
ATOM 657 O O . ASP A 1 85 ? 18.644 0.643 -21.431 1.00 89.25 85 ASP A O 1
ATOM 661 N N . THR A 1 86 ? 20.505 1.195 -22.543 1.00 87.44 86 THR A N 1
ATOM 662 C CA . THR A 1 86 ? 19.832 2.109 -23.468 1.00 87.44 86 THR A CA 1
ATOM 663 C C . THR A 1 86 ? 19.261 1.364 -24.664 1.00 87.44 86 THR A C 1
ATOM 665 O O . THR A 1 86 ? 19.945 0.568 -25.304 1.00 87.44 86 THR A O 1
ATOM 668 N N . THR A 1 87 ? 18.045 1.739 -25.037 1.00 84.56 87 THR A N 1
ATOM 669 C CA . THR A 1 87 ? 17.405 1.353 -26.287 1.00 84.56 87 THR A CA 1
ATOM 670 C C . THR A 1 87 ? 17.311 2.580 -27.195 1.00 84.56 87 THR A C 1
ATOM 672 O O . THR A 1 87 ? 16.760 3.611 -26.818 1.00 84.56 87 THR A O 1
ATOM 675 N N . GLY A 1 88 ? 17.801 2.479 -28.436 1.00 79.25 88 GLY A N 1
ATOM 676 C CA . GLY A 1 88 ? 17.858 3.601 -29.391 1.00 79.25 88 GLY A CA 1
ATOM 677 C C . GLY A 1 88 ? 19.160 4.407 -29.325 1.00 79.25 88 GLY A C 1
ATOM 678 O O . GLY A 1 88 ? 20.156 3.953 -28.769 1.00 79.25 88 GLY A O 1
ATOM 679 N N . SER A 1 89 ? 19.176 5.592 -29.941 1.00 79.19 89 SER A N 1
ATOM 680 C CA . SER A 1 89 ? 20.370 6.444 -30.013 1.00 79.19 89 SER A CA 1
ATOM 681 C C . SER A 1 89 ? 20.036 7.939 -30.090 1.00 79.19 89 SER A C 1
ATOM 683 O O . SER A 1 89 ? 18.912 8.344 -30.409 1.00 79.19 89 SER A O 1
ATOM 685 N N . GLY A 1 90 ? 21.029 8.778 -29.775 1.00 79.19 90 GLY A N 1
ATOM 686 C CA . GLY A 1 90 ? 20.894 10.235 -29.790 1.00 79.19 90 GLY A CA 1
ATOM 687 C C . GLY A 1 90 ? 19.796 10.727 -28.844 1.00 79.19 90 GLY A C 1
ATOM 688 O O . GLY A 1 90 ? 19.655 10.234 -27.730 1.00 79.19 90 GLY A O 1
ATOM 689 N N . VAL A 1 91 ? 18.989 11.681 -29.307 1.00 77.06 91 VAL A N 1
ATOM 690 C CA . VAL A 1 91 ? 17.880 12.276 -28.534 1.00 77.06 91 VAL A CA 1
ATOM 691 C C . VAL A 1 91 ? 16.693 11.331 -28.306 1.00 77.06 91 VAL A C 1
ATOM 693 O O . VAL A 1 91 ? 15.808 11.649 -27.520 1.00 77.06 91 VAL A O 1
ATOM 696 N N . SER A 1 92 ? 16.666 10.184 -28.992 1.00 80.50 92 SER A N 1
ATOM 697 C CA . SER A 1 92 ? 15.613 9.163 -28.874 1.00 80.50 92 SER A CA 1
ATOM 698 C C . SER A 1 92 ? 15.999 7.994 -27.960 1.00 80.50 92 SER A C 1
ATOM 700 O O . SER A 1 92 ? 15.257 7.018 -27.853 1.00 80.50 92 SER A O 1
ATOM 702 N N . ALA A 1 93 ? 17.177 8.069 -27.330 1.00 82.56 93 ALA A N 1
ATOM 703 C CA . ALA A 1 93 ? 17.630 7.079 -26.367 1.00 82.56 93 ALA A CA 1
ATOM 704 C C . ALA A 1 93 ? 16.673 7.028 -25.168 1.00 82.56 93 ALA A C 1
ATOM 706 O O . ALA A 1 93 ? 16.374 8.051 -24.554 1.00 82.56 93 ALA A O 1
ATOM 707 N N . VAL A 1 94 ? 16.213 5.826 -24.835 1.00 85.94 94 VAL A N 1
ATOM 708 C CA . VAL A 1 94 ? 15.283 5.558 -23.731 1.00 85.94 94 VAL A CA 1
ATOM 709 C C . VAL A 1 94 ? 15.736 4.324 -22.945 1.00 85.94 94 VAL A C 1
ATOM 711 O O . VAL A 1 94 ? 16.484 3.506 -23.488 1.00 85.94 94 VAL A O 1
ATOM 714 N N . PRO A 1 95 ? 15.318 4.161 -21.677 1.00 87.88 95 PRO A N 1
ATOM 715 C CA . PRO A 1 95 ? 15.599 2.945 -20.918 1.00 87.88 95 PRO A CA 1
ATOM 716 C C . PRO A 1 95 ? 14.950 1.728 -21.581 1.00 87.88 95 PRO A C 1
ATOM 718 O O . PRO A 1 95 ? 13.760 1.762 -21.909 1.00 87.88 95 PRO A O 1
ATOM 721 N N . ASN A 1 96 ? 15.710 0.643 -21.730 1.00 88.50 96 ASN A N 1
ATOM 722 C CA . ASN A 1 96 ? 15.180 -0.618 -22.233 1.00 88.50 96 ASN A CA 1
ATOM 723 C C . ASN A 1 96 ? 14.115 -1.191 -21.295 1.00 88.50 96 ASN A C 1
ATOM 725 O O . ASN A 1 96 ? 14.282 -1.129 -20.068 1.00 88.50 96 ASN A O 1
ATOM 729 N N . LYS A 1 97 ? 13.055 -1.783 -21.859 1.00 86.19 97 LYS A N 1
ATOM 730 C CA . LYS A 1 97 ? 12.000 -2.409 -21.066 1.00 86.19 97 LYS A CA 1
ATOM 731 C C . LYS A 1 97 ? 12.562 -3.530 -20.205 1.00 86.19 97 LYS A C 1
ATOM 733 O O . LYS A 1 97 ? 13.256 -4.434 -20.670 1.00 86.19 97 LYS A O 1
ATOM 738 N N . LYS A 1 98 ? 12.228 -3.489 -18.922 1.00 84.12 98 LYS A N 1
ATOM 739 C CA . LYS A 1 98 ? 12.677 -4.457 -17.929 1.00 84.12 98 LYS A CA 1
ATOM 740 C C . LYS A 1 98 ? 11.578 -4.699 -16.910 1.00 84.12 98 LYS A C 1
ATOM 742 O O . LYS A 1 98 ? 10.858 -3.778 -16.523 1.00 84.12 98 LYS A O 1
ATOM 747 N N . ARG A 1 99 ? 11.458 -5.946 -16.454 1.00 86.62 99 ARG A N 1
ATOM 748 C CA . ARG A 1 99 ? 10.653 -6.254 -15.272 1.00 86.62 99 ARG A CA 1
ATOM 749 C C . ARG A 1 99 ? 11.323 -5.633 -14.051 1.00 86.62 99 ARG A C 1
ATOM 751 O O . ARG A 1 99 ? 12.525 -5.802 -13.849 1.00 86.62 99 ARG A O 1
ATOM 758 N N . THR A 1 100 ? 10.531 -4.963 -13.235 1.00 83.69 100 THR A N 1
ATOM 759 C CA . THR A 1 100 ? 10.977 -4.375 -11.981 1.00 83.69 100 THR A CA 1
ATOM 760 C C . THR A 1 100 ? 9.986 -4.741 -10.886 1.00 83.69 100 THR A C 1
ATOM 762 O O . THR A 1 100 ? 8.769 -4.620 -11.060 1.00 83.69 100 THR A O 1
ATOM 765 N N . ASP A 1 101 ? 10.533 -5.207 -9.769 1.00 86.38 101 ASP A N 1
ATOM 766 C CA . ASP A 1 101 ? 9.782 -5.640 -8.599 1.00 86.38 101 ASP A CA 1
ATOM 767 C C . ASP A 1 101 ? 10.029 -4.607 -7.484 1.00 86.38 101 ASP A C 1
ATOM 769 O O . ASP A 1 101 ? 11.174 -4.331 -7.119 1.00 86.38 101 ASP A O 1
ATOM 773 N N . PHE A 1 102 ? 8.960 -4.011 -6.959 1.00 85.81 102 PHE A N 1
ATOM 774 C CA . PHE A 1 102 ? 8.998 -2.952 -5.953 1.00 85.81 102 PHE A CA 1
ATOM 775 C C . PHE A 1 102 ? 8.382 -3.460 -4.663 1.00 85.81 102 PHE A C 1
ATOM 777 O O . PHE A 1 102 ? 7.246 -3.924 -4.655 1.00 85.81 102 PHE A O 1
ATOM 784 N N . ILE A 1 103 ? 9.092 -3.293 -3.555 1.00 89.25 103 ILE A N 1
ATOM 785 C CA . ILE A 1 103 ? 8.513 -3.466 -2.227 1.00 89.25 103 ILE A CA 1
ATOM 786 C C . ILE A 1 103 ? 8.141 -2.074 -1.728 1.00 89.25 103 ILE A C 1
ATOM 788 O O . ILE A 1 103 ? 9.025 -1.267 -1.453 1.00 89.25 103 ILE A O 1
ATOM 792 N N . LEU A 1 104 ? 6.843 -1.788 -1.641 1.00 89.38 104 LEU A N 1
ATOM 793 C CA . LEU A 1 104 ? 6.332 -0.487 -1.216 1.00 89.38 104 LEU A CA 1
ATOM 794 C C . LEU A 1 104 ? 5.817 -0.532 0.220 1.00 89.38 104 LEU A C 1
ATOM 796 O O . LEU A 1 104 ? 5.122 -1.476 0.609 1.00 89.38 104 LEU A O 1
ATOM 800 N N . ASP A 1 105 ? 6.101 0.531 0.975 1.00 90.94 105 ASP A N 1
ATOM 801 C CA . ASP A 1 105 ? 5.377 0.829 2.207 1.00 90.94 105 ASP A CA 1
ATOM 802 C C . ASP A 1 105 ? 4.060 1.543 1.873 1.00 90.94 105 ASP A C 1
ATOM 804 O O . ASP A 1 105 ? 4.006 2.716 1.501 1.00 90.94 105 ASP A O 1
ATOM 808 N N . MET A 1 106 ? 2.962 0.814 2.032 1.00 91.00 106 MET A N 1
ATOM 809 C CA . MET A 1 106 ? 1.611 1.297 1.779 1.00 91.00 106 MET A CA 1
ATOM 810 C C . MET A 1 106 ? 1.110 2.259 2.854 1.00 91.00 106 MET A C 1
ATOM 812 O O . MET A 1 106 ? 0.061 2.882 2.671 1.00 91.00 106 MET A O 1
ATOM 816 N N . SER A 1 107 ? 1.853 2.439 3.952 1.00 89.81 107 SER A N 1
ATOM 817 C CA . SER A 1 107 ? 1.527 3.437 4.965 1.00 89.81 107 SER A CA 1
ATOM 818 C C . SER A 1 107 ? 1.470 4.843 4.361 1.00 89.81 107 SER A C 1
ATOM 820 O O . SER A 1 107 ? 0.571 5.605 4.711 1.00 89.81 107 SER A O 1
ATOM 822 N N . VAL A 1 108 ? 2.336 5.175 3.398 1.00 89.38 108 VAL A N 1
ATOM 823 C CA . VAL A 1 108 ? 2.388 6.495 2.739 1.00 89.38 108 VAL A CA 1
ATOM 824 C C . VAL A 1 108 ? 1.151 6.747 1.866 1.00 89.38 108 VAL A C 1
ATOM 826 O O . VAL A 1 108 ? 0.690 7.880 1.731 1.00 89.38 108 VAL A O 1
ATOM 829 N N . TYR A 1 109 ? 0.554 5.679 1.336 1.00 90.12 109 TYR A N 1
ATOM 830 C CA . TYR A 1 109 ? -0.592 5.739 0.426 1.00 90.12 109 TYR A CA 1
ATOM 831 C C . TYR A 1 109 ? -1.943 5.539 1.122 1.00 90.12 109 TYR A C 1
ATOM 833 O O . TYR A 1 109 ? -2.985 5.630 0.476 1.00 90.12 109 TYR A O 1
ATOM 841 N N . ALA A 1 110 ? -1.958 5.298 2.434 1.00 91.75 110 ALA A N 1
ATOM 842 C CA . ALA A 1 110 ? -3.195 5.207 3.200 1.00 91.75 110 ALA A CA 1
ATOM 843 C C . ALA A 1 110 ? -3.967 6.548 3.187 1.00 91.75 110 ALA A C 1
ATOM 845 O O . ALA A 1 110 ? -3.341 7.613 3.207 1.00 91.75 110 ALA A O 1
ATOM 846 N N . PRO A 1 111 ? -5.313 6.531 3.165 1.00 93.19 111 PRO A N 1
ATOM 847 C CA . PRO A 1 111 ? -6.107 7.746 3.321 1.00 93.19 111 PRO A CA 1
ATOM 848 C C . PRO A 1 111 ? -5.939 8.347 4.724 1.00 93.19 111 PRO A C 1
ATOM 850 O O . PRO A 1 111 ? -5.726 7.626 5.700 1.00 93.19 111 PRO A O 1
ATOM 853 N N . ASP A 1 112 ? -6.054 9.672 4.821 1.00 91.75 112 ASP A N 1
ATOM 854 C CA . ASP A 1 112 ? -5.918 10.396 6.093 1.00 91.75 112 ASP A CA 1
ATOM 855 C C . ASP A 1 112 ? -7.138 10.219 7.005 1.00 91.75 112 ASP A C 1
ATOM 857 O O . ASP A 1 112 ? -7.015 10.298 8.229 1.00 91.75 112 ASP A O 1
ATOM 861 N N . LEU A 1 113 ? -8.297 9.944 6.403 1.00 92.62 113 LEU A N 1
ATOM 862 C CA . LEU A 1 113 ? -9.565 9.669 7.067 1.00 92.62 113 LEU A CA 1
ATOM 863 C C . LEU A 1 113 ? -10.067 8.281 6.674 1.00 92.62 113 LEU A C 1
ATOM 865 O O . LEU A 1 113 ? -9.980 7.870 5.514 1.00 92.62 113 LEU A O 1
ATOM 869 N N . MET A 1 114 ? -10.587 7.559 7.657 1.00 93.25 114 MET A N 1
ATOM 870 C CA . MET A 1 114 ? -11.198 6.246 7.493 1.00 93.25 114 MET A CA 1
ATOM 871 C C . MET A 1 114 ? -12.494 6.194 8.276 1.00 93.25 114 MET A C 1
ATOM 873 O O . MET A 1 114 ? -12.656 6.901 9.266 1.00 93.25 114 MET A O 1
ATOM 877 N N . GLU A 1 115 ? -13.402 5.330 7.853 1.00 93.81 115 GLU A N 1
ATOM 878 C CA . GLU A 1 115 ? -14.737 5.254 8.431 1.00 93.81 115 GLU A CA 1
ATOM 879 C C . GLU A 1 115 ? -15.025 3.855 8.963 1.00 93.81 115 GLU A C 1
ATOM 881 O O . GLU A 1 115 ? -14.575 2.852 8.402 1.00 93.81 115 GLU A O 1
ATOM 886 N N . ASP A 1 116 ? -15.789 3.783 10.049 1.00 93.06 116 ASP A N 1
ATOM 887 C CA . ASP A 1 116 ? -16.422 2.534 10.466 1.00 93.06 116 ASP A CA 1
ATOM 888 C C . ASP A 1 116 ? -17.682 2.223 9.634 1.00 93.06 116 ASP A C 1
ATOM 890 O O . ASP A 1 116 ? -18.094 2.977 8.753 1.00 93.06 116 ASP A O 1
ATOM 894 N N . SER A 1 117 ? -18.342 1.104 9.936 1.00 93.38 117 SER A N 1
ATOM 895 C CA . SER A 1 117 ? -19.575 0.679 9.255 1.00 93.38 117 SER A CA 1
ATOM 896 C C . SER A 1 117 ? -20.787 1.604 9.474 1.00 93.38 117 SER A C 1
ATOM 898 O O . SER A 1 117 ? -21.842 1.380 8.881 1.00 93.38 117 SER A O 1
ATOM 900 N N . LYS A 1 118 ? -20.658 2.634 10.318 1.00 92.44 118 LYS A N 1
ATOM 901 C CA . LYS A 1 118 ? -21.674 3.651 10.607 1.00 92.44 118 LYS A CA 1
ATOM 902 C C . LYS A 1 118 ? -21.267 5.055 10.156 1.00 92.44 118 LYS A C 1
ATOM 904 O O . LYS A 1 118 ? -21.961 6.008 10.512 1.00 92.44 118 LYS A O 1
ATOM 909 N N . HIS A 1 119 ? -20.196 5.186 9.374 1.00 91.69 119 HIS A N 1
ATOM 910 C CA . HIS A 1 119 ? -19.675 6.473 8.907 1.00 91.69 119 HIS A CA 1
ATOM 911 C C . HIS A 1 119 ? -19.207 7.397 10.041 1.00 91.69 119 HIS A C 1
ATOM 913 O O . HIS A 1 119 ? -19.255 8.621 9.917 1.00 91.69 119 HIS A O 1
ATOM 919 N N . ASN A 1 120 ? -18.778 6.839 11.180 1.00 90.31 120 ASN A N 1
ATOM 920 C CA . ASN A 1 120 ? -17.971 7.620 12.111 1.00 90.31 120 ASN A CA 1
ATOM 921 C C . ASN A 1 120 ? -16.557 7.722 11.525 1.00 90.31 120 ASN A C 1
ATOM 923 O O . ASN A 1 120 ? -15.955 6.702 11.185 1.00 90.31 120 ASN A O 1
ATOM 927 N N . GLU A 1 121 ? -16.053 8.944 11.395 1.00 91.62 121 GLU A N 1
ATOM 928 C CA . GLU A 1 121 ? -14.735 9.230 10.831 1.00 91.62 121 GLU A CA 1
ATOM 929 C C . GLU A 1 121 ? -13.639 9.113 11.895 1.00 91.62 121 GLU A C 1
ATOM 931 O O . GLU A 1 121 ? -13.800 9.541 13.040 1.00 91.62 121 GLU A O 1
ATOM 936 N N . PHE A 1 122 ? -12.501 8.564 11.485 1.00 90.50 122 PHE A N 1
ATOM 937 C CA . PHE A 1 122 ? -11.300 8.402 12.289 1.00 90.50 122 PHE A CA 1
ATOM 938 C C . PHE A 1 122 ? -10.103 8.886 11.488 1.00 90.50 122 PHE A C 1
ATOM 940 O O . PHE A 1 122 ? -9.916 8.512 10.326 1.00 90.50 122 PHE A O 1
ATOM 947 N N . THR A 1 123 ? -9.260 9.694 12.120 1.00 91.31 123 THR A N 1
ATOM 948 C CA . THR A 1 123 ? -8.000 10.112 11.509 1.00 91.31 123 THR A CA 1
ATOM 949 C C . THR A 1 123 ? -6.993 8.972 11.558 1.00 91.31 123 THR A C 1
ATOM 951 O O . THR A 1 123 ? -6.942 8.195 12.515 1.00 91.31 123 THR A O 1
ATOM 954 N N . LYS A 1 124 ? -6.121 8.891 10.554 1.00 87.62 124 LYS A N 1
ATOM 955 C CA . LYS A 1 124 ? -5.047 7.891 10.490 1.00 87.62 124 LYS A CA 1
ATOM 956 C C . LYS A 1 124 ? -4.197 7.832 11.770 1.00 87.62 124 LYS A C 1
ATOM 958 O O . LYS A 1 124 ? -3.770 6.752 12.164 1.00 87.62 124 LYS A O 1
ATOM 963 N N . SER A 1 125 ? -3.989 8.964 12.449 1.00 86.88 125 SER A N 1
ATOM 964 C CA . SER A 1 125 ? -3.252 9.049 13.720 1.00 86.88 125 SER A CA 1
ATOM 965 C C . SER A 1 125 ? -3.938 8.373 14.913 1.00 86.88 125 SER A C 1
ATOM 967 O O . SER A 1 125 ? -3.268 8.039 15.887 1.00 86.88 125 SER A O 1
ATOM 969 N N . GLU A 1 126 ? -5.255 8.172 14.867 1.00 86.00 126 GLU A N 1
ATOM 970 C CA . GLU A 1 126 ? -6.028 7.541 15.947 1.00 86.00 126 GLU A CA 1
ATOM 971 C C . GLU A 1 126 ? -6.072 6.009 15.818 1.00 86.00 126 GLU A C 1
ATOM 973 O O . GLU A 1 126 ? -6.455 5.300 16.755 1.00 86.00 126 GLU A O 1
ATOM 978 N N . ILE A 1 127 ? -5.650 5.480 14.668 1.00 87.31 127 ILE A N 1
ATOM 979 C CA . ILE A 1 127 ? -5.720 4.060 14.336 1.00 87.31 127 ILE A CA 1
ATOM 980 C C . ILE A 1 127 ? -4.478 3.343 14.871 1.00 87.31 127 ILE A C 1
ATOM 982 O O . ILE A 1 127 ? -3.357 3.557 14.419 1.00 87.31 127 ILE A O 1
ATOM 986 N N . LYS A 1 128 ? -4.680 2.438 15.836 1.00 84.62 128 LYS A N 1
ATOM 987 C CA . LYS A 1 128 ? -3.585 1.695 16.494 1.00 84.62 128 LYS A CA 1
ATOM 988 C C . LYS A 1 128 ? -3.032 0.529 15.673 1.00 84.62 128 LYS A C 1
ATOM 990 O O . LYS A 1 128 ? -1.906 0.103 15.905 1.00 84.62 128 LYS A O 1
ATOM 995 N N . SER A 1 129 ? -3.834 -0.033 14.773 1.00 86.25 129 SER A N 1
ATOM 996 C CA . SER A 1 129 ? -3.446 -1.150 13.911 1.00 86.25 129 SER A CA 1
ATOM 997 C C . SER A 1 129 ? -4.051 -0.923 12.536 1.00 86.25 129 SER A C 1
ATOM 999 O O . SER A 1 129 ? -5.267 -0.800 12.408 1.00 86.25 129 SER A O 1
ATOM 1001 N N . PHE A 1 130 ? -3.186 -0.823 11.533 1.00 87.06 130 PHE A N 1
ATOM 1002 C CA . PHE A 1 130 ? -3.555 -0.561 10.152 1.00 87.06 130 PHE A CA 1
ATOM 1003 C C . PHE A 1 130 ? -2.844 -1.564 9.243 1.00 87.06 130 PHE A C 1
ATOM 1005 O O . PHE A 1 130 ? -1.743 -2.015 9.556 1.00 87.06 130 PHE A O 1
ATOM 1012 N N . GLY A 1 131 ? -3.483 -1.921 8.134 1.00 93.19 131 GLY A N 1
ATOM 1013 C CA . GLY A 1 131 ? -2.960 -2.891 7.186 1.00 93.19 131 GLY A CA 1
ATOM 1014 C C . GLY A 1 131 ? -3.820 -2.969 5.935 1.00 93.19 131 GLY A C 1
ATOM 1015 O O . GLY A 1 131 ? -4.971 -2.526 5.917 1.00 93.19 131 GLY A O 1
ATOM 1016 N N . ILE A 1 132 ? -3.251 -3.546 4.886 1.00 94.25 132 ILE A N 1
ATOM 1017 C CA . ILE A 1 132 ? -3.923 -3.752 3.608 1.00 94.25 132 ILE A CA 1
ATOM 1018 C C . ILE A 1 132 ? -4.960 -4.865 3.785 1.00 94.25 132 ILE A C 1
ATOM 1020 O O . ILE A 1 132 ? -4.682 -5.908 4.382 1.00 94.25 132 ILE A O 1
ATOM 1024 N N . SER A 1 133 ? -6.166 -4.638 3.270 1.00 94.44 133 SER A N 1
ATOM 1025 C CA . SER A 1 133 ? -7.238 -5.644 3.243 1.00 94.44 133 SER A CA 1
ATOM 1026 C C . SER A 1 133 ? -7.587 -6.098 1.828 1.00 94.44 133 SER A C 1
ATOM 1028 O O . SER A 1 133 ? -7.920 -7.263 1.641 1.00 94.44 133 SER A O 1
ATOM 1030 N N . ASP A 1 134 ? -7.471 -5.199 0.852 1.00 94.06 134 ASP A N 1
ATOM 1031 C CA . ASP A 1 134 ? -7.673 -5.440 -0.574 1.00 94.06 134 ASP A CA 1
ATOM 1032 C C . ASP A 1 134 ? -6.752 -4.494 -1.362 1.00 94.06 134 ASP A C 1
ATOM 1034 O O . ASP A 1 134 ? -6.495 -3.369 -0.920 1.00 94.06 134 ASP A O 1
ATOM 1038 N N . MET A 1 135 ? -6.256 -4.942 -2.512 1.00 93.75 135 MET A N 1
ATOM 1039 C CA . MET A 1 135 ? -5.443 -4.145 -3.428 1.00 93.75 135 MET A CA 1
ATOM 1040 C C . MET A 1 135 ? -5.661 -4.641 -4.848 1.00 93.75 135 MET A C 1
ATOM 1042 O O . MET A 1 135 ? -5.598 -5.839 -5.096 1.00 93.75 135 MET A O 1
ATOM 1046 N N . LYS A 1 136 ? -5.899 -3.709 -5.772 1.00 92.69 136 LYS A N 1
ATOM 1047 C CA . LYS A 1 136 ? -6.157 -4.021 -7.177 1.00 92.69 136 LYS A CA 1
ATOM 1048 C C . LYS A 1 136 ? -5.463 -3.042 -8.089 1.00 92.69 136 LYS A C 1
ATOM 1050 O O . LYS A 1 136 ? -5.274 -1.878 -7.727 1.00 92.69 136 LYS A O 1
ATOM 1055 N N . TRP A 1 137 ? -5.160 -3.504 -9.292 1.00 89.88 137 TRP A N 1
ATOM 1056 C CA . TRP A 1 137 ? -4.724 -2.612 -10.354 1.00 89.88 137 TRP A CA 1
ATOM 1057 C C . TRP A 1 137 ? -5.849 -1.687 -10.812 1.00 89.88 137 TRP A C 1
ATOM 1059 O O . TRP A 1 137 ? -7.015 -2.074 -10.909 1.00 89.88 137 TRP A O 1
ATOM 1069 N N . ILE A 1 138 ? -5.474 -0.456 -11.146 1.00 87.00 138 ILE A N 1
ATOM 1070 C CA . ILE A 1 138 ? -6.349 0.519 -11.798 1.00 87.00 138 ILE A CA 1
ATOM 1071 C C . ILE A 1 138 ? -5.783 0.760 -13.188 1.00 87.00 138 ILE A C 1
ATOM 1073 O O . ILE A 1 138 ? -4.629 1.161 -13.309 1.00 87.00 138 ILE A O 1
ATOM 1077 N N . SER A 1 139 ? -6.570 0.494 -14.230 1.00 77.81 139 SER A N 1
ATOM 1078 C CA . SER A 1 139 ? -6.116 0.632 -15.618 1.00 77.81 139 SER A CA 1
ATOM 1079 C C . SER A 1 139 ? -5.488 2.008 -15.868 1.00 77.81 139 SER A C 1
ATOM 1081 O O . SER A 1 139 ? -6.114 3.036 -15.613 1.00 77.81 139 SER A O 1
ATOM 1083 N N . ALA A 1 140 ? -4.247 2.016 -16.355 1.00 74.06 140 ALA A N 1
ATOM 1084 C CA . ALA A 1 140 ? -3.533 3.222 -16.746 1.00 74.06 140 ALA A CA 1
ATOM 1085 C C . ALA A 1 140 ? -2.546 2.907 -17.875 1.00 74.06 140 ALA A C 1
ATOM 1087 O O . ALA A 1 140 ? -2.005 1.807 -17.943 1.00 74.06 140 ALA A O 1
ATOM 1088 N N . ASN A 1 141 ? -2.261 3.898 -18.720 1.00 72.94 141 ASN A N 1
ATOM 1089 C CA . ASN A 1 141 ? -1.292 3.766 -19.817 1.00 72.94 141 ASN A CA 1
ATOM 1090 C C . ASN A 1 141 ? 0.171 3.898 -19.350 1.00 72.94 141 ASN A C 1
ATOM 1092 O O . ASN A 1 141 ? 1.087 3.775 -20.153 1.00 72.94 141 ASN A O 1
ATOM 1096 N N . SER A 1 142 ? 0.401 4.213 -18.072 1.00 70.62 142 SER A N 1
ATOM 1097 C CA . SER A 1 142 ? 1.724 4.517 -17.515 1.00 70.62 142 SER A CA 1
ATOM 1098 C C . SER A 1 142 ? 2.495 3.293 -17.017 1.00 70.62 142 SER A C 1
ATOM 1100 O O . SER A 1 142 ? 3.657 3.432 -16.640 1.00 70.62 142 SER A O 1
ATOM 1102 N N . TYR A 1 143 ? 1.876 2.111 -16.981 1.00 77.31 143 TYR A N 1
ATOM 1103 C CA . TYR A 1 143 ? 2.523 0.879 -16.539 1.00 77.31 143 TYR A CA 1
ATOM 1104 C C . TYR A 1 143 ? 1.895 -0.352 -17.197 1.00 77.31 143 TYR A C 1
ATOM 1106 O O . TYR A 1 143 ? 0.773 -0.319 -17.695 1.00 77.31 143 TYR A O 1
ATOM 1114 N N . THR A 1 144 ? 2.618 -1.470 -17.169 1.00 83.94 144 THR A N 1
ATOM 1115 C CA . THR A 1 144 ? 2.089 -2.787 -17.544 1.00 83.94 144 THR A CA 1
ATOM 1116 C C . THR A 1 144 ? 2.387 -3.774 -16.416 1.00 83.94 144 THR A C 1
ATOM 1118 O O . THR A 1 144 ? 3.567 -3.947 -16.091 1.00 83.94 144 THR A O 1
ATOM 1121 N N . PRO A 1 145 ? 1.374 -4.417 -15.799 1.00 85.94 145 PRO A N 1
ATOM 1122 C CA . PRO A 1 145 ? 1.595 -5.486 -14.827 1.00 85.94 145 PRO A CA 1
ATOM 1123 C C . PRO A 1 145 ? 2.515 -6.565 -15.395 1.00 85.94 145 PRO A C 1
ATOM 1125 O O . PRO A 1 145 ? 2.381 -6.950 -16.556 1.00 85.94 145 PRO A O 1
ATOM 1128 N N . ALA A 1 146 ? 3.441 -7.070 -14.581 1.00 86.00 146 ALA A N 1
ATOM 1129 C CA . ALA A 1 146 ? 4.362 -8.114 -15.023 1.00 86.00 146 ALA A CA 1
ATOM 1130 C C . ALA A 1 146 ? 3.642 -9.434 -15.346 1.00 86.00 146 ALA A C 1
ATOM 1132 O O . ALA A 1 146 ? 4.139 -10.224 -16.146 1.00 86.00 146 ALA A O 1
ATOM 1133 N N . ILE A 1 147 ? 2.481 -9.665 -14.727 1.00 83.06 147 ILE A N 1
ATOM 1134 C CA . ILE A 1 147 ? 1.624 -10.821 -14.972 1.00 83.06 147 ILE A CA 1
ATOM 1135 C C . ILE A 1 147 ? 0.213 -10.311 -15.264 1.00 83.06 147 ILE A C 1
ATOM 1137 O O . ILE A 1 147 ? -0.386 -9.581 -14.474 1.00 83.06 147 ILE A O 1
ATOM 1141 N N . THR A 1 148 ? -0.312 -10.649 -16.439 1.00 80.50 148 THR A N 1
ATOM 1142 C CA . THR A 1 148 ? -1.636 -10.199 -16.875 1.00 80.50 148 THR A CA 1
ATOM 1143 C C . THR A 1 148 ? -2.734 -10.864 -16.051 1.00 80.50 148 THR A C 1
ATOM 1145 O O . THR A 1 148 ? -2.795 -12.086 -15.968 1.00 80.50 148 THR A O 1
ATOM 1148 N N . GLY A 1 149 ? -3.644 -10.056 -15.503 1.00 78.56 149 GLY A N 1
ATOM 1149 C CA . GLY A 1 149 ? -4.799 -10.542 -14.742 1.00 78.56 149 GLY A CA 1
ATOM 1150 C C . GLY A 1 149 ? -4.515 -10.844 -13.270 1.00 78.56 149 GLY A C 1
ATOM 1151 O O . GLY A 1 149 ? -5.438 -11.245 -12.566 1.00 78.56 149 GLY A O 1
ATOM 1152 N N . GLU A 1 150 ? -3.286 -10.625 -12.799 1.00 85.31 150 GLU A N 1
ATOM 1153 C CA . GLU A 1 150 ? 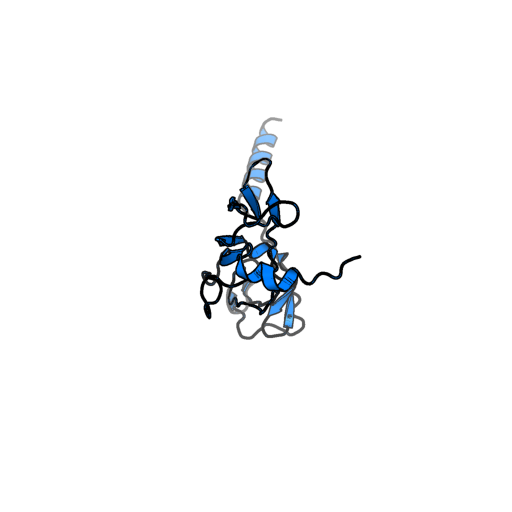-2.934 -10.750 -11.384 1.00 85.31 150 GLU A CA 1
ATOM 1154 C C . GLU A 1 150 ? -2.867 -9.378 -10.711 1.00 85.31 150 GLU A C 1
ATOM 1156 O O . GLU A 1 150 ? -2.253 -8.444 -11.231 1.00 85.31 150 GLU A O 1
ATOM 1161 N N . ASP A 1 151 ? -3.504 -9.267 -9.545 1.00 91.06 151 ASP A N 1
ATOM 1162 C CA . ASP A 1 151 ? -3.412 -8.104 -8.663 1.00 91.06 151 ASP A CA 1
ATOM 1163 C C . ASP A 1 151 ? -2.038 -8.044 -7.962 1.00 91.06 151 ASP A C 1
ATOM 1165 O O . ASP A 1 151 ? -1.309 -9.040 -7.932 1.00 91.06 151 ASP A O 1
ATOM 1169 N N . PRO A 1 152 ? -1.648 -6.889 -7.391 1.00 91.38 152 PRO A N 1
ATOM 1170 C CA . PRO A 1 152 ? -0.412 -6.795 -6.624 1.00 91.38 152 PRO A CA 1
ATOM 1171 C C . PRO A 1 152 ? -0.342 -7.800 -5.468 1.00 91.38 152 PRO A C 1
ATOM 1173 O O . PRO A 1 152 ? -1.342 -8.102 -4.817 1.00 91.38 152 PRO A O 1
ATOM 1176 N N . GLU A 1 153 ? 0.862 -8.278 -5.158 1.00 93.38 153 GLU A N 1
ATOM 1177 C CA . GLU A 1 153 ? 1.071 -9.254 -4.089 1.00 93.38 153 GLU A CA 1
ATOM 1178 C C . GLU A 1 153 ? 1.165 -8.554 -2.729 1.00 93.38 153 GLU A C 1
ATOM 1180 O O . GLU A 1 153 ? 1.984 -7.659 -2.531 1.00 93.38 153 GLU A O 1
ATOM 1185 N N . PHE A 1 154 ? 0.374 -8.982 -1.749 1.00 94.31 154 PHE A N 1
ATOM 1186 C CA . PHE A 1 154 ? 0.465 -8.483 -0.376 1.00 94.31 154 PHE A CA 1
ATOM 1187 C C . PHE A 1 154 ? -0.019 -9.535 0.624 1.00 94.31 154 PHE A C 1
ATOM 1189 O O . PHE A 1 154 ? -0.684 -10.509 0.270 1.00 94.31 154 PHE A O 1
ATOM 1196 N N . GLN A 1 155 ? 0.299 -9.324 1.901 1.00 93.81 155 GLN A N 1
ATOM 1197 C CA . GLN A 1 155 ? -0.254 -10.115 2.995 1.00 93.81 155 GLN A CA 1
ATOM 1198 C C . GLN A 1 155 ? -1.312 -9.289 3.730 1.00 93.81 155 GLN A C 1
ATOM 1200 O O . GLN A 1 155 ? -1.056 -8.163 4.150 1.00 93.81 155 GLN A O 1
ATOM 1205 N N . VAL A 1 156 ? -2.510 -9.849 3.910 1.00 91.88 156 VAL A N 1
ATOM 1206 C CA . VAL A 1 156 ? -3.594 -9.162 4.628 1.00 91.88 156 VAL A CA 1
ATOM 1207 C C . VAL A 1 156 ? -3.134 -8.777 6.035 1.00 91.88 156 VAL A C 1
ATOM 1209 O O . VAL A 1 156 ? -2.593 -9.599 6.775 1.00 91.88 156 VAL A O 1
ATOM 1212 N N . GLY A 1 157 ? -3.372 -7.519 6.404 1.00 91.50 157 GLY A N 1
ATOM 1213 C CA . GLY A 1 157 ? -2.981 -6.963 7.697 1.00 91.50 157 GLY A CA 1
ATOM 1214 C C . GLY A 1 157 ? -1.541 -6.449 7.768 1.00 91.50 157 GLY A C 1
ATOM 1215 O O . GLY A 1 157 ? -1.162 -5.925 8.812 1.00 91.50 157 GLY A O 1
ATOM 1216 N N . THR A 1 158 ? -0.749 -6.548 6.695 1.00 93.38 158 THR A N 1
ATOM 1217 C CA . THR A 1 158 ? 0.573 -5.906 6.617 1.00 93.38 158 THR A CA 1
ATOM 1218 C C . THR A 1 158 ? 0.492 -4.559 5.901 1.00 93.38 158 THR A C 1
ATOM 1220 O O . THR A 1 158 ? -0.527 -4.208 5.306 1.00 93.38 158 THR A O 1
ATOM 1223 N N . LEU A 1 159 ? 1.568 -3.777 5.987 1.00 92.69 159 LEU A N 1
ATOM 1224 C CA . LEU A 1 159 ? 1.710 -2.486 5.305 1.00 92.69 159 LEU A CA 1
ATOM 1225 C C . LEU A 1 159 ? 2.537 -2.591 4.027 1.00 92.69 159 LEU A C 1
ATOM 1227 O O . LEU A 1 159 ? 2.831 -1.582 3.405 1.00 92.69 159 LEU A O 1
ATOM 1231 N N . THR A 1 160 ? 2.931 -3.796 3.635 1.00 92.62 160 THR A N 1
ATOM 1232 C CA . THR A 1 160 ? 3.877 -3.995 2.545 1.00 92.62 160 THR A CA 1
ATOM 1233 C C . THR A 1 160 ? 3.187 -4.660 1.372 1.00 92.62 160 THR A C 1
ATOM 1235 O O . THR A 1 160 ? 2.526 -5.687 1.540 1.00 92.62 160 THR A O 1
ATOM 1238 N N . ALA A 1 161 ? 3.384 -4.093 0.187 1.00 92.50 161 ALA A N 1
ATOM 1239 C CA . ALA A 1 161 ? 2.958 -4.688 -1.070 1.00 92.50 161 ALA A CA 1
ATOM 1240 C C . ALA A 1 161 ? 4.156 -4.872 -2.002 1.00 92.50 161 ALA A C 1
ATOM 1242 O O . ALA A 1 161 ? 5.040 -4.018 -2.070 1.00 92.50 161 ALA A O 1
ATOM 1243 N N . ASN A 1 162 ? 4.172 -5.996 -2.709 1.00 91.06 162 ASN A N 1
ATOM 1244 C CA . ASN A 1 162 ? 5.104 -6.290 -3.779 1.00 91.06 162 ASN A CA 1
ATOM 1245 C C . ASN A 1 162 ? 4.422 -6.016 -5.123 1.00 91.06 162 ASN A C 1
ATOM 1247 O O . ASN A 1 162 ? 3.476 -6.694 -5.530 1.00 91.06 162 ASN A O 1
ATOM 1251 N N . ILE A 1 163 ? 4.910 -4.986 -5.795 1.00 89.31 163 ILE A N 1
ATOM 1252 C CA . ILE A 1 163 ? 4.408 -4.500 -7.069 1.00 89.31 163 ILE A CA 1
ATOM 1253 C C . ILE A 1 163 ? 5.342 -5.015 -8.157 1.00 89.31 163 ILE A C 1
ATOM 1255 O O . ILE A 1 163 ? 6.543 -4.786 -8.092 1.00 89.31 163 ILE A O 1
ATOM 1259 N N . LYS A 1 164 ? 4.812 -5.684 -9.178 1.00 88.81 164 LYS A N 1
ATOM 1260 C CA . LYS A 1 164 ? 5.616 -6.210 -10.288 1.00 88.81 164 LYS A CA 1
ATOM 1261 C C . LYS A 1 164 ? 5.120 -5.605 -11.586 1.00 88.81 164 LYS A C 1
ATOM 1263 O O . LYS A 1 164 ? 4.008 -5.910 -12.017 1.00 88.81 164 LYS A O 1
ATOM 1268 N N . VAL A 1 165 ? 5.927 -4.754 -12.210 1.00 87.00 165 VAL A N 1
ATOM 1269 C CA . VAL A 1 165 ? 5.580 -4.122 -13.492 1.00 87.00 165 VAL A CA 1
ATOM 1270 C C . VAL A 1 165 ? 6.744 -4.180 -14.467 1.00 87.00 165 VAL A C 1
ATOM 1272 O O . VAL A 1 165 ? 7.904 -4.296 -14.076 1.00 87.00 165 VAL A O 1
ATOM 1275 N N . TYR A 1 166 ? 6.435 -4.081 -15.752 1.00 85.56 166 TYR A N 1
ATOM 1276 C CA . TYR A 1 166 ? 7.425 -3.713 -16.751 1.00 85.56 166 TYR A CA 1
ATOM 1277 C C . TYR A 1 166 ? 7.561 -2.194 -16.788 1.00 85.56 166 TYR A C 1
ATOM 1279 O O . TYR A 1 166 ? 6.565 -1.473 -16.859 1.00 85.56 166 TYR A O 1
ATOM 1287 N N . THR A 1 167 ? 8.800 -1.717 -16.739 1.00 78.25 167 THR A N 1
ATOM 1288 C CA . THR A 1 167 ? 9.148 -0.301 -16.883 1.00 78.25 167 THR A CA 1
ATOM 1289 C C . THR A 1 167 ? 10.167 -0.137 -18.006 1.00 78.25 167 THR A C 1
ATOM 1291 O O . THR A 1 167 ? 10.851 -1.098 -18.342 1.00 78.25 167 THR A O 1
ATOM 1294 N N . GLY A 1 168 ? 10.270 1.056 -18.594 1.00 75.75 168 GLY A N 1
ATOM 1295 C CA . GLY A 1 168 ? 11.067 1.285 -19.806 1.00 75.75 168 GLY A CA 1
ATOM 1296 C C . GLY A 1 168 ? 10.256 1.065 -21.087 1.00 75.75 168 GLY A C 1
ATOM 1297 O O . GLY A 1 168 ? 9.038 0.914 -21.021 1.00 75.75 168 GLY A O 1
ATOM 1298 N N . TYR A 1 169 ? 10.927 1.086 -22.238 1.00 72.06 169 TYR A N 1
ATOM 1299 C CA . TYR A 1 169 ? 10.297 1.048 -23.563 1.00 72.06 169 TYR A CA 1
ATOM 1300 C C . TYR A 1 169 ? 10.791 -0.142 -24.386 1.00 72.06 169 TYR A C 1
ATOM 1302 O O . TYR A 1 169 ? 11.992 -0.430 -24.387 1.00 72.06 169 TYR A O 1
ATOM 1310 N N . ASP A 1 170 ? 9.875 -0.800 -25.103 1.00 66.81 170 ASP A N 1
ATOM 1311 C CA . ASP A 1 170 ? 10.235 -1.762 -26.149 1.00 66.81 170 ASP A CA 1
ATOM 1312 C C . ASP A 1 170 ? 10.580 -1.028 -27.454 1.00 66.81 170 ASP A C 1
ATOM 1314 O O . ASP A 1 170 ? 10.144 0.100 -27.699 1.00 66.81 170 ASP A O 1
ATOM 1318 N N . ASP A 1 171 ? 11.349 -1.677 -28.332 1.00 56.09 171 ASP A N 1
ATOM 1319 C CA . ASP A 1 171 ? 11.656 -1.130 -29.660 1.00 56.09 171 ASP A CA 1
ATOM 1320 C C . ASP A 1 171 ? 10.402 -0.943 -30.537 1.00 56.09 171 ASP A C 1
ATOM 1322 O O . ASP A 1 171 ? 10.377 -0.045 -31.378 1.00 56.09 171 ASP A O 1
ATOM 1326 N N . GLU A 1 172 ? 9.345 -1.733 -30.316 1.00 53.00 172 GLU A N 1
ATOM 1327 C CA . GLU A 1 172 ? 8.069 -1.627 -31.040 1.00 53.00 172 GLU A CA 1
ATOM 1328 C C . GLU A 1 172 ? 7.256 -0.383 -30.631 1.00 53.00 172 GLU A C 1
ATOM 1330 O O . GLU A 1 172 ? 6.632 0.252 -31.484 1.00 53.00 172 GLU A O 1
ATOM 1335 N N . ASP A 1 173 ? 7.338 0.046 -29.365 1.00 50.62 173 ASP A N 1
ATOM 1336 C CA . ASP A 1 173 ? 6.613 1.220 -28.846 1.00 50.62 173 ASP A CA 1
ATOM 1337 C C . ASP A 1 173 ? 7.127 2.544 -29.447 1.00 50.62 173 ASP A C 1
ATOM 1339 O O . ASP A 1 173 ? 6.406 3.546 -29.503 1.00 50.62 173 ASP A O 1
ATOM 1343 N N . LYS A 1 174 ? 8.365 2.558 -29.962 1.00 48.75 174 LYS A N 1
ATOM 1344 C CA . LYS A 1 174 ? 8.963 3.725 -30.637 1.00 48.75 174 LYS A CA 1
ATOM 1345 C C . LYS A 1 174 ? 8.274 4.076 -31.950 1.00 48.75 174 LYS A C 1
ATOM 1347 O O . LYS A 1 174 ? 8.276 5.242 -32.345 1.00 48.75 174 LYS A O 1
ATOM 1352 N N . LEU A 1 175 ? 7.682 3.090 -32.627 1.00 39.72 175 LEU A N 1
ATOM 1353 C CA . LEU A 1 175 ? 7.002 3.307 -33.905 1.00 39.72 175 LEU A CA 1
ATOM 1354 C C . LEU A 1 175 ? 5.725 4.143 -33.746 1.00 39.72 175 LEU A C 1
ATOM 135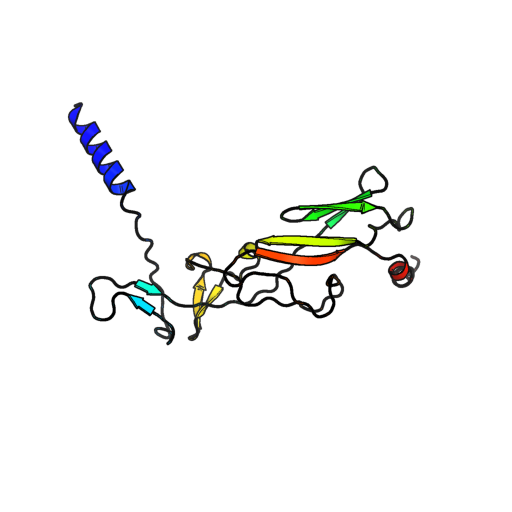6 O O . LEU A 1 175 ? 5.308 4.783 -34.703 1.00 39.72 175 LEU A O 1
ATOM 1360 N N . ILE A 1 176 ? 5.143 4.191 -32.543 1.00 45.00 176 ILE A N 1
ATOM 1361 C CA . ILE A 1 176 ? 3.888 4.908 -32.269 1.00 45.00 176 ILE A CA 1
ATOM 1362 C C . ILE A 1 176 ? 4.137 6.396 -31.951 1.00 45.00 176 ILE A C 1
ATOM 1364 O O . ILE A 1 176 ? 3.260 7.228 -32.166 1.00 45.00 176 ILE A O 1
ATOM 1368 N N . TYR A 1 177 ? 5.334 6.761 -31.474 1.00 40.62 177 TYR A N 1
ATOM 1369 C CA . TYR A 1 177 ? 5.659 8.134 -31.049 1.00 40.62 177 TYR A CA 1
ATOM 1370 C C . TYR A 1 177 ? 6.576 8.916 -31.999 1.00 40.62 177 TYR A C 1
ATOM 1372 O O . TYR A 1 177 ? 6.784 10.112 -31.781 1.00 40.62 177 TYR A O 1
ATOM 1380 N N . ASN A 1 178 ? 7.099 8.282 -33.054 1.00 42.19 178 ASN A N 1
ATOM 1381 C CA . ASN A 1 178 ? 7.869 8.978 -34.090 1.00 42.19 178 ASN A CA 1
ATOM 1382 C C . ASN A 1 178 ? 7.009 9.886 -34.993 1.00 42.19 178 ASN A C 1
ATOM 1384 O O . ASN A 1 178 ? 7.572 10.684 -35.734 1.00 42.19 178 ASN A O 1
ATOM 1388 N N . ASP A 1 179 ? 5.680 9.865 -34.856 1.00 42.88 179 ASP A N 1
ATOM 1389 C CA . ASP A 1 179 ? 4.766 10.838 -35.473 1.00 42.88 179 ASP A CA 1
ATOM 1390 C C . ASP A 1 179 ? 4.618 12.115 -34.616 1.00 42.88 179 ASP A C 1
ATOM 1392 O O . ASP A 1 179 ? 3.512 12.582 -34.327 1.00 42.88 179 ASP A O 1
ATOM 1396 N N . LYS A 1 180 ? 5.732 12.718 -34.177 1.00 39.78 180 LYS A N 1
ATOM 1397 C CA . LYS A 1 180 ? 5.683 14.113 -33.707 1.00 39.78 180 LYS A CA 1
ATOM 1398 C C . LYS A 1 180 ? 5.693 15.046 -34.922 1.00 39.78 180 LYS A C 1
ATOM 1400 O O . LYS A 1 180 ? 6.542 14.865 -35.791 1.00 39.78 180 LYS A O 1
ATOM 1405 N N . PRO A 1 181 ? 4.803 16.056 -34.984 1.00 39.66 181 PRO A N 1
ATOM 1406 C CA . PRO A 1 181 ? 4.815 17.021 -36.072 1.00 39.66 181 PRO A CA 1
ATOM 1407 C C . PRO A 1 181 ? 6.136 17.789 -36.039 1.00 39.66 181 PRO A C 1
ATOM 1409 O O . PRO A 1 181 ? 6.540 18.302 -34.992 1.00 39.66 181 PRO A O 1
ATOM 1412 N N . GLU A 1 182 ? 6.807 17.827 -37.186 1.00 35.62 182 GLU A N 1
ATOM 1413 C CA . GLU A 1 182 ? 7.955 18.695 -37.420 1.00 35.62 182 GLU A CA 1
ATOM 1414 C C . GLU A 1 182 ? 7.528 20.149 -37.147 1.00 35.62 182 GLU A C 1
ATOM 1416 O O . GLU A 1 182 ? 6.531 20.621 -37.701 1.00 35.62 182 GLU A O 1
ATOM 1421 N N . PHE A 1 183 ? 8.240 20.824 -36.237 1.00 38.47 183 PHE A N 1
ATOM 1422 C CA . PHE A 1 183 ? 8.137 22.272 -36.024 1.00 38.47 183 PHE A CA 1
ATOM 1423 C C . PHE A 1 183 ? 9.088 23.008 -36.964 1.00 38.47 183 PHE A C 1
ATOM 1425 O O . PHE A 1 183 ? 10.235 22.528 -37.116 1.00 38.47 183 PHE A O 1
#

Nearest PDB structures (foldseek):
  8xl0-assembly1_F  TM=2.941E-01  e=6.676E+00  Homo sapiens

Radius of gyration: 26.15 Å; Cα contacts (8 Å, |Δi|>4): 246; chains: 1; bounding box: 51×33×88 Å

pLDDT: mean 80.38, std 14.58, range [35.62, 94.69]

Organism: NCBI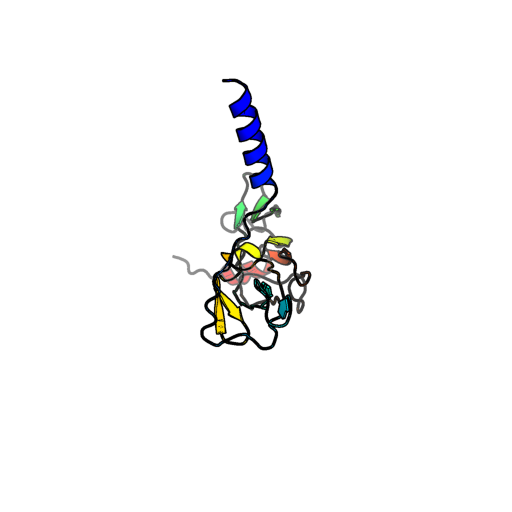:txid1306852

Mean predicted aligned error: 12.47 Å

Solvent-accessible surface area (backbone atoms only — not comparable to full-atom values): 11563 Å² total; per-residue (Å²): 125,76,73,58,60,56,55,53,52,53,51,54,52,54,56,70,73,52,76,77,77,85,78,78,85,76,74,54,85,71,49,82,45,93,80,47,45,62,43,63,76,71,97,60,101,67,68,46,78,45,72,69,66,52,68,81,59,84,72,82,87,69,76,51,77,41,77,48,102,61,73,36,22,36,34,47,44,81,84,51,70,51,78,37,50,56,37,76,56,80,97,64,48,40,40,31,56,41,83,46,78,43,63,39,69,45,68,81,43,51,46,65,58,29,27,32,93,58,70,37,76,43,49,54,88,76,56,91,78,75,49,43,83,79,70,70,78,73,95,57,93,89,57,42,63,66,49,87,96,61,55,60,48,67,51,78,60,36,48,49,35,43,42,51,27,42,44,66,46,55,84,72,62,51,72,74,61,70,79,60,81,88,128

Secondary structure (DSSP, 8-state):
-THHHHHHHHHHHHHHHS----------TT---TT-EEES-SS-SS-EEE---B---------EEEE-SSSEEEEEETTEEEEEEEES-GGG-EEBPEEEEEEEETTTTS-SEEE-TT--EEEGGG-SS---S-------TT-EESSTTPPPEE-TT-SEEEEEEEESB-TTTHHHH--PPP-

Sequence (183 aa):
MKKWGISFLLIALLVAQFPVSSYAIGFFKYGYPPDAVVTPQGPAPMQTLKVKVTGKKEATPMIIWVQTDGPNWKATWEGGSEITDTTGSGVSAVPNKKRTDFILDMSVYAPDLMEDSKHNEFTKSEIKSFGISDMKWISANSYTPAITGEDPEFQVGTLTANIKVYTGYDDEDKLIYNDKPEF